Protein AF-F8MTP9-F1 (afdb_monomer)

pLDDT: mean 77.37, std 21.74, range [26.88, 98.69]

Nearest PDB structures (foldseek):
  3rxz-assembly1_B  TM=8.525E-01  e=1.583E-02  Mycolicibacterium smegmatis MC2 155
  3qbu-assembly1_B  TM=8.462E-01  e=1.272E-02  Helicobacter pylori G27
  3cl6-assembly1_A  TM=8.888E-01  e=5.161E-02  Pseudomonas fluorescens

Mean predicted aligned error: 17.4 Å

Secondary structure (DSSP, 8-state):
-HHHHHHHHIIIIIHHHHHHHHHHTT---EEEE-HHHHHH-HHHHHHHHHTT-EEEE--SS---TTS--HHHHHHHHHHHHHHHHHHT-BHHHHHHHHSTTGGG-HHHHHHHHHH-THHHHTTSS-S-------PPPPPPPPPPPP------S--HHHHHHHHHHHHHHHHHHHHHHHHHHHHGGG-GGGHHHHHHHHHHHHHHHHHHHHHHHHHHHHHHHH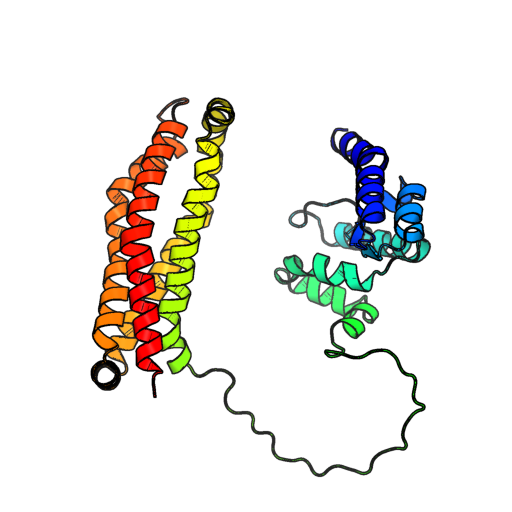HHHHHHHH-HHHHHHTT-HHHHHHHHHHHHHGGGGHHHHHHHHHHHHTTTTSS-HHHHHHHHHHHHHHHIIIIIHHHHHHHHHHHHHHH--

InterPro domains:
  IPR002509 NodB homology domain [PF01522] (12-82)
  IPR011330 Glycoside hydrolase/deacetylase, beta/alpha-barrel [SSF88713] (11-105)

Organism: Neurospora tetrasperma (strain FGSC 2508 / ATCC MYA-4615 / P0657) (NCBI:txid510951)

Radius of gyration: 27.26 Å; Cα contacts (8 Å, |Δi|>4): 298; chains: 1; bounding box: 77×43×71 Å

Foldseek 3Di:
DVVVVVVCCCLPPVLVVVLVVCVVVVHAEEAADALCCCVVPVPSVVVNVVSPHAYEYAWHRPDPPPDDDPVVRVVRVVSSVVSCVVSVHDHLVNCVVVCPVVVVPVVSVVVCCPVPVVNVVVVPDDDDDDDDDDDDDDDDDDDDDDDDPPDDPDDVVLCLLCQLLVLLVVLLVVLVCCLVVLVVCLPPVNLQVSLVCQQVVLVVCCVVCVVSNVVSLCRNLVSLVVNCVPCVPLLVVLVLNVLSVQLNVLSVVLCVCCVQQVVLSCCSNVVVVVSCNSVSSVSNSVSSVVSSVGSSVRSNVSSVVSSCSSPPD

Solvent-accessible surface area (backbone atoms only — not comparable to full-atom values): 17329 Å² total; per-residue (Å²): 125,71,69,63,54,58,53,46,49,39,57,71,56,48,47,55,53,50,52,50,56,31,53,77,70,73,54,73,53,75,44,70,42,35,31,51,49,50,78,78,42,48,68,54,57,51,48,46,48,74,73,63,30,48,51,27,39,50,55,32,74,80,65,72,88,88,76,63,56,70,65,65,50,49,53,42,50,53,54,22,49,57,49,31,58,77,70,70,47,47,58,74,68,13,47,66,68,62,47,66,75,45,76,81,40,68,70,59,50,50,51,50,57,70,76,43,61,79,69,53,62,72,77,71,63,72,84,86,80,82,94,73,93,74,82,87,79,80,91,79,80,91,77,83,81,75,85,79,86,86,78,83,93,74,59,70,64,60,48,43,56,45,40,21,30,55,25,23,45,53,45,33,49,52,41,50,51,50,47,61,61,55,49,56,44,60,36,80,95,37,36,72,63,28,26,74,47,42,24,66,50,48,46,55,49,50,70,64,44,51,62,55,52,54,48,26,39,49,48,17,30,50,33,24,50,47,49,57,68,74,46,45,66,58,29,51,75,43,68,13,41,68,27,27,51,49,16,23,52,24,39,56,49,50,61,72,46,44,83,74,41,51,63,39,50,47,40,26,46,72,45,72,55,74,71,41,37,42,61,40,46,55,54,40,46,52,52,44,50,54,45,32,69,48,23,34,42,46,14,23,54,24,19,45,52,16,39,54,32,63,69,56,128

Structure (mmCIF, N/CA/C/O backbone):
data_AF-F8MTP9-F1
#
_entry.id   AF-F8MTP9-F1
#
loop_
_atom_site.group_PDB
_atom_site.id
_atom_site.type_symbol
_atom_site.label_atom_id
_atom_site.label_alt_id
_atom_site.label_comp_id
_atom_site.label_asym_id
_atom_site.label_entity_id
_atom_site.label_seq_id
_atom_site.pdbx_PDB_ins_code
_atom_site.Cartn_x
_atom_site.Cartn_y
_atom_site.Cartn_z
_atom_site.occupancy
_atom_site.B_iso_or_equiv
_atom_site.auth_seq_id
_atom_site.auth_comp_id
_atom_site.auth_asym_id
_atom_site.auth_atom_id
_atom_site.pdbx_PDB_model_num
ATOM 1 N N . MET A 1 1 ? 10.306 13.650 -32.766 1.00 37.06 1 MET A N 1
ATOM 2 C CA . MET A 1 1 ? 10.222 12.647 -33.856 1.00 37.06 1 MET A CA 1
ATOM 3 C C . MET A 1 1 ? 9.834 11.226 -33.415 1.00 37.06 1 MET A C 1
ATOM 5 O O . MET A 1 1 ? 9.341 10.501 -34.260 1.00 37.06 1 MET A O 1
ATOM 9 N N . ARG A 1 2 ? 9.994 10.786 -32.147 1.00 38.78 2 ARG A N 1
ATOM 10 C CA . ARG A 1 2 ? 9.573 9.418 -31.735 1.00 38.78 2 ARG A CA 1
ATOM 11 C C . ARG A 1 2 ? 8.069 9.240 -31.465 1.00 38.78 2 ARG A C 1
ATOM 13 O O . ARG A 1 2 ? 7.553 8.166 -31.741 1.00 38.78 2 ARG A O 1
ATOM 20 N N . GLN A 1 3 ? 7.362 10.258 -30.961 1.00 48.28 3 GLN A N 1
ATOM 21 C CA . GLN A 1 3 ? 5.917 10.154 -30.673 1.00 48.28 3 GLN A CA 1
ATOM 22 C C . GLN A 1 3 ? 5.059 9.968 -31.935 1.00 48.28 3 GLN A C 1
ATOM 24 O O . GLN A 1 3 ? 4.074 9.239 -31.907 1.00 48.28 3 GLN A O 1
ATOM 29 N N . THR A 1 4 ? 5.460 10.566 -33.057 1.00 53.66 4 THR A N 1
ATOM 30 C CA . THR A 1 4 ? 4.698 10.524 -34.312 1.00 53.66 4 THR A CA 1
ATOM 31 C C . THR A 1 4 ? 4.670 9.137 -34.948 1.00 53.66 4 THR A C 1
ATOM 33 O O . THR A 1 4 ? 3.665 8.786 -35.545 1.00 53.66 4 THR A O 1
ATOM 36 N N . HIS A 1 5 ? 5.725 8.326 -34.799 1.00 55.53 5 HIS A N 1
ATOM 37 C CA . HIS A 1 5 ? 5.762 6.986 -35.393 1.00 55.53 5 HIS A CA 1
ATOM 38 C C . HIS A 1 5 ? 4.840 5.999 -34.662 1.00 55.53 5 HIS A C 1
ATOM 40 O O . HIS A 1 5 ? 4.034 5.335 -35.301 1.00 55.53 5 HIS A O 1
ATOM 46 N N . TRP A 1 6 ? 4.889 5.959 -33.325 1.00 56.78 6 TRP A N 1
ATOM 47 C CA . TRP A 1 6 ? 4.021 5.086 -32.522 1.00 56.78 6 TRP A CA 1
ATOM 48 C C . TRP A 1 6 ? 2.540 5.427 -32.669 1.00 56.78 6 TRP A C 1
ATOM 50 O O . TRP A 1 6 ? 1.709 4.530 -32.805 1.00 56.78 6 TRP A O 1
ATOM 60 N N . HIS A 1 7 ? 2.221 6.722 -32.676 1.00 64.94 7 HIS A N 1
ATOM 61 C CA . HIS A 1 7 ? 0.859 7.197 -32.872 1.00 64.94 7 HIS A CA 1
ATOM 62 C C . HIS A 1 7 ? 0.317 6.808 -34.254 1.00 64.94 7 HIS A C 1
ATOM 64 O O . HIS A 1 7 ? -0.819 6.351 -34.362 1.00 64.94 7 HIS A O 1
ATOM 70 N N . LEU A 1 8 ? 1.142 6.936 -35.299 1.00 65.69 8 LEU A N 1
ATOM 71 C CA . LEU A 1 8 ? 0.783 6.541 -36.659 1.00 65.69 8 LEU A CA 1
ATOM 72 C C . LEU A 1 8 ? 0.458 5.042 -36.722 1.00 65.69 8 LEU A C 1
ATOM 74 O O . LEU A 1 8 ? -0.660 4.685 -37.075 1.00 65.69 8 LEU A O 1
ATOM 78 N N . THR A 1 9 ? 1.389 4.184 -36.288 1.00 73.19 9 THR A N 1
ATOM 79 C CA . THR A 1 9 ? 1.239 2.720 -36.330 1.00 73.19 9 THR A CA 1
ATOM 80 C C . THR A 1 9 ? 0.032 2.241 -35.522 1.00 73.19 9 THR A C 1
ATOM 82 O O . THR A 1 9 ? -0.694 1.339 -35.941 1.00 73.19 9 THR A O 1
ATOM 85 N N . PHE A 1 10 ? -0.232 2.843 -34.357 1.00 78.31 10 PHE A N 1
ATOM 86 C CA . PHE A 1 10 ? -1.413 2.487 -33.576 1.00 78.31 10 PHE A CA 1
ATOM 87 C C . PHE A 1 10 ? -2.708 2.854 -34.311 1.00 78.31 10 PHE A C 1
ATOM 89 O O . PHE A 1 10 ? -3.587 2.004 -34.458 1.00 78.31 10 PHE A O 1
ATOM 96 N N . MET A 1 11 ? -2.813 4.092 -34.801 1.00 78.38 11 MET A N 1
ATOM 97 C CA . MET A 1 11 ? -4.028 4.599 -35.440 1.00 78.38 11 MET A CA 1
ATOM 98 C C . MET A 1 11 ? -4.324 3.923 -36.781 1.00 78.38 11 MET A C 1
ATOM 100 O O . MET A 1 11 ? -5.493 3.694 -37.090 1.00 78.38 11 MET A O 1
ATOM 104 N N . THR A 1 12 ? -3.302 3.597 -37.575 1.00 79.31 12 THR A N 1
ATOM 105 C CA . THR A 1 12 ? -3.499 3.018 -38.912 1.00 79.31 12 THR A CA 1
ATOM 106 C C . THR A 1 12 ? -3.540 1.498 -38.917 1.00 79.31 12 THR A C 1
ATOM 108 O O . THR A 1 12 ? -4.263 0.935 -39.735 1.00 79.31 12 THR A O 1
ATOM 111 N N . ASP A 1 13 ? -2.830 0.828 -38.002 1.00 81.88 13 ASP A N 1
ATOM 112 C CA . ASP A 1 13 ? -2.641 -0.625 -38.095 1.00 81.88 13 ASP A CA 1
ATOM 113 C C . ASP A 1 13 ? -3.296 -1.378 -36.935 1.00 81.88 13 ASP A C 1
ATOM 115 O O . ASP A 1 13 ? -3.982 -2.379 -37.151 1.00 81.88 13 ASP A O 1
ATOM 119 N N . GLN A 1 14 ? -3.095 -0.918 -35.696 1.00 86.38 14 GLN A N 1
ATOM 120 C CA . GLN A 1 14 ? -3.538 -1.650 -34.501 1.00 86.38 14 GLN A CA 1
ATOM 121 C C . GLN A 1 14 ? -5.011 -1.404 -34.182 1.00 86.38 14 GLN A C 1
ATOM 123 O O . GLN A 1 14 ? -5.761 -2.346 -33.920 1.00 86.38 14 GLN A O 1
ATOM 128 N N . LEU A 1 15 ? -5.443 -0.145 -34.238 1.00 87.00 15 LEU A N 1
ATOM 129 C CA . LEU A 1 15 ? -6.810 0.248 -33.934 1.00 87.00 15 LEU A CA 1
ATOM 130 C C . LEU A 1 15 ? -7.821 -0.432 -34.878 1.00 87.00 15 LEU A C 1
ATOM 132 O O . LEU A 1 15 ? -8.756 -1.042 -34.358 1.00 87.00 15 LEU A O 1
ATOM 136 N N . PRO A 1 16 ? -7.639 -0.472 -36.215 1.00 88.06 16 PRO A N 1
ATOM 137 C CA . PRO A 1 16 ? -8.543 -1.223 -37.089 1.00 88.06 16 PRO A CA 1
ATOM 138 C C . PRO A 1 16 ? -8.624 -2.716 -36.749 1.00 88.06 16 PRO A C 1
ATOM 140 O O . PRO A 1 16 ? -9.725 -3.258 -36.674 1.00 88.06 16 PRO A O 1
ATOM 143 N N . ARG A 1 17 ? -7.489 -3.367 -36.447 1.00 89.50 17 ARG A N 1
ATOM 144 C CA . ARG A 1 17 ? -7.461 -4.785 -36.039 1.00 89.50 17 ARG A CA 1
ATOM 145 C C . ARG A 1 17 ? -8.221 -5.019 -34.738 1.00 89.50 17 ARG A C 1
ATOM 147 O O . ARG A 1 17 ? -8.965 -5.992 -34.629 1.00 89.50 17 ARG A O 1
ATOM 154 N N . MET A 1 18 ? -8.067 -4.126 -33.761 1.00 91.44 18 MET A N 1
ATOM 155 C CA . MET A 1 18 ? -8.834 -4.177 -32.517 1.00 91.44 18 MET A CA 1
ATOM 156 C C . MET A 1 18 ? -10.334 -4.037 -32.800 1.00 91.44 18 MET A C 1
ATOM 158 O O . MET A 1 18 ? -11.123 -4.843 -32.311 1.00 91.44 18 MET A O 1
ATOM 162 N N . LEU A 1 19 ? -10.733 -3.067 -33.628 1.00 90.88 19 LEU A N 1
ATOM 163 C CA . LEU A 1 19 ? -12.134 -2.867 -34.006 1.00 90.88 19 LEU A CA 1
ATOM 164 C C . LEU A 1 19 ? -12.701 -4.068 -34.780 1.00 90.88 19 LEU A C 1
ATOM 166 O O . LEU A 1 19 ? -13.878 -4.381 -34.622 1.00 90.88 19 LEU A O 1
ATOM 170 N N . ASP A 1 20 ? -11.900 -4.758 -35.598 1.00 92.56 20 ASP A N 1
ATOM 171 C CA . ASP A 1 20 ? -12.319 -5.986 -36.290 1.00 92.56 20 ASP A CA 1
ATOM 172 C C . ASP A 1 20 ? -12.589 -7.121 -35.296 1.00 92.56 20 ASP A C 1
ATOM 174 O O . ASP A 1 20 ? -13.595 -7.822 -35.409 1.00 92.56 20 ASP A O 1
ATOM 178 N N . ILE A 1 21 ? -11.721 -7.293 -34.294 1.00 94.12 21 ILE A N 1
ATOM 179 C CA . ILE A 1 21 ? -11.913 -8.288 -33.230 1.00 94.12 21 ILE A CA 1
ATOM 180 C C . ILE A 1 21 ? -13.178 -7.969 -32.431 1.00 94.12 21 ILE A C 1
ATOM 182 O O . ILE A 1 21 ? -14.009 -8.851 -32.236 1.00 94.12 21 ILE A O 1
ATOM 186 N N . LEU A 1 22 ? -13.363 -6.714 -32.016 1.00 93.81 22 LEU A N 1
ATOM 187 C CA . LEU A 1 22 ? -14.566 -6.282 -31.297 1.00 93.81 22 LEU A CA 1
ATOM 188 C C . LEU A 1 22 ? -15.833 -6.508 -32.133 1.00 93.81 22 LEU A C 1
ATOM 190 O O . LEU A 1 22 ? -16.839 -6.987 -31.610 1.00 93.81 22 LEU A O 1
ATOM 194 N N . GLY A 1 23 ? -15.760 -6.244 -33.442 1.00 93.81 23 GLY A N 1
ATOM 195 C CA . GLY A 1 23 ? -16.832 -6.513 -34.395 1.00 93.81 23 GLY A CA 1
ATOM 196 C C . GLY A 1 23 ? -17.224 -7.991 -34.460 1.00 93.81 23 GLY A C 1
ATOM 197 O O . GLY A 1 23 ? -18.415 -8.293 -34.431 1.00 93.81 23 GLY A O 1
ATOM 198 N N . LYS A 1 24 ? -16.251 -8.917 -34.458 1.00 95.12 24 LYS A N 1
ATOM 199 C CA . LYS A 1 24 ? -16.514 -10.373 -34.448 1.00 95.12 24 LYS A CA 1
ATOM 200 C C . LYS A 1 24 ? -17.349 -10.825 -33.250 1.00 95.12 24 LYS A C 1
ATOM 202 O O . LYS A 1 24 ? -18.131 -11.758 -33.381 1.00 95.12 24 LYS A O 1
ATOM 207 N N . TYR A 1 25 ? -17.188 -10.165 -32.106 1.00 95.19 25 TYR A N 1
ATOM 208 C CA . TYR A 1 25 ? -17.916 -10.479 -30.874 1.00 95.19 25 TYR A CA 1
ATOM 209 C C . TYR A 1 25 ? -19.098 -9.534 -30.608 1.00 95.19 25 TYR A C 1
ATOM 211 O O . TYR A 1 25 ? -19.701 -9.602 -29.541 1.00 95.19 25 TYR A O 1
ATOM 219 N N . ASN A 1 26 ? -19.440 -8.656 -31.560 1.00 91.94 26 ASN A N 1
ATOM 220 C CA . ASN A 1 26 ? -20.489 -7.642 -31.427 1.00 91.94 26 ASN A CA 1
ATOM 221 C C . ASN A 1 26 ? -20.332 -6.738 -30.181 1.00 91.94 26 ASN A C 1
ATOM 223 O O . ASN A 1 26 ? -21.311 -6.335 -29.553 1.00 91.94 26 ASN A O 1
ATOM 227 N N . ILE A 1 27 ? -19.089 -6.413 -29.815 1.00 92.00 27 ILE A N 1
ATOM 228 C CA . ILE A 1 27 ? -18.764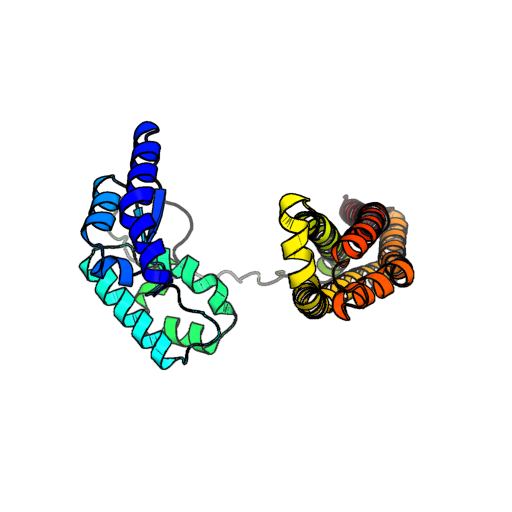 -5.582 -28.649 1.00 92.00 27 ILE A CA 1
ATOM 229 C C . ILE A 1 27 ? -18.627 -4.121 -29.084 1.00 92.00 27 ILE A C 1
ATOM 231 O O . ILE A 1 27 ? -17.894 -3.803 -30.023 1.00 92.00 27 ILE A O 1
ATOM 235 N N . LYS A 1 28 ? -19.301 -3.212 -28.370 1.00 89.81 28 LYS A N 1
ATOM 236 C CA . LYS A 1 28 ? -19.135 -1.758 -28.515 1.00 89.81 28 LYS A CA 1
ATOM 237 C C . LYS A 1 28 ? -18.275 -1.212 -27.380 1.00 89.81 28 LYS A C 1
ATOM 239 O O . LYS A 1 28 ? -18.284 -1.742 -26.275 1.00 89.81 28 LYS A O 1
ATOM 244 N N . ILE A 1 29 ? -17.511 -0.167 -27.681 1.00 86.62 29 ILE A N 1
ATOM 245 C CA . ILE A 1 29 ? -16.575 0.467 -26.747 1.00 86.62 29 ILE A CA 1
ATOM 246 C C . ILE A 1 29 ? -16.692 1.981 -26.872 1.00 86.62 29 ILE A C 1
ATOM 248 O O . ILE A 1 29 ? -17.175 2.476 -27.892 1.00 86.62 29 ILE A O 1
ATOM 252 N N . THR A 1 30 ? -16.174 2.682 -25.870 1.00 82.69 30 THR A N 1
ATOM 253 C CA . THR A 1 30 ? -15.925 4.121 -25.918 1.00 82.69 30 THR A CA 1
ATOM 254 C C . THR A 1 30 ? -14.439 4.353 -26.177 1.00 82.69 30 THR A C 1
ATOM 256 O O . THR A 1 30 ? -13.593 3.943 -25.380 1.00 82.69 30 THR A O 1
ATOM 259 N N . TYR A 1 31 ? -14.105 4.990 -27.296 1.00 82.19 31 TYR A N 1
ATOM 260 C CA . TYR A 1 31 ? -12.739 5.355 -27.651 1.00 82.19 31 TYR A CA 1
ATOM 261 C C . TYR A 1 31 ? -12.451 6.801 -27.245 1.00 82.19 31 TYR A C 1
ATOM 263 O O . TYR A 1 31 ? -13.120 7.728 -27.695 1.00 82.19 31 TYR A O 1
ATOM 271 N N . PHE A 1 32 ? -11.442 6.994 -26.402 1.00 81.19 32 PHE A N 1
ATOM 272 C CA . PHE A 1 32 ? -11.016 8.307 -25.925 1.00 81.19 32 PHE A CA 1
ATOM 273 C C . PHE A 1 32 ? -9.973 8.890 -26.884 1.00 81.19 32 PHE A C 1
ATOM 275 O O . PHE A 1 32 ? -8.825 8.455 -26.877 1.00 81.19 32 PHE A O 1
ATOM 282 N N . VAL A 1 33 ? -10.375 9.850 -27.719 1.00 77.44 33 VAL A N 1
ATOM 283 C CA . VAL A 1 33 ? -9.535 10.421 -28.778 1.00 77.44 33 VAL A CA 1
ATOM 284 C C . VAL A 1 33 ? -8.943 11.773 -28.395 1.00 77.44 33 VAL A C 1
ATOM 286 O O . VAL A 1 33 ? -9.614 12.647 -27.842 1.00 77.44 33 VAL A O 1
ATOM 289 N N . GLU A 1 34 ? -7.673 11.953 -28.733 1.00 79.50 34 GLU A N 1
ATOM 290 C CA . GLU A 1 34 ? -7.010 13.251 -28.735 1.00 79.50 34 GLU A CA 1
ATOM 291 C C . GLU A 1 34 ? -7.509 14.118 -29.889 1.00 79.50 34 GLU A C 1
ATOM 293 O O . GLU A 1 34 ? -7.645 13.666 -31.026 1.00 79.50 34 GLU A O 1
ATOM 298 N N . SER A 1 35 ? -7.716 15.401 -29.628 1.00 77.06 35 SER A N 1
ATOM 299 C CA . SER A 1 35 ? -8.262 16.319 -30.631 1.00 77.06 35 SER A CA 1
ATOM 300 C C . SER A 1 35 ? -7.281 16.555 -31.777 1.00 77.06 35 SER A C 1
ATOM 302 O O . SER A 1 35 ? -7.693 16.717 -32.921 1.00 77.06 35 SER A O 1
ATOM 304 N N . TRP A 1 36 ? -5.973 16.482 -31.515 1.00 79.25 36 TRP A N 1
ATOM 305 C CA . TRP A 1 36 ? -4.962 16.517 -32.568 1.00 79.25 36 TRP A CA 1
ATOM 306 C C . TRP A 1 36 ? -5.086 15.331 -33.539 1.00 79.25 36 TRP A C 1
ATOM 308 O O . TRP A 1 36 ? -4.954 15.509 -34.751 1.00 79.25 36 TRP A O 1
ATOM 318 N N . SER A 1 37 ? -5.442 14.139 -33.042 1.00 73.62 37 SER A N 1
ATOM 319 C CA . SER A 1 37 ? -5.650 12.949 -33.884 1.00 73.62 37 SER A CA 1
ATOM 320 C C . SER A 1 37 ? -6.748 13.143 -34.923 1.00 73.62 37 SER A C 1
ATOM 322 O O . SER A 1 37 ? -6.692 12.542 -35.993 1.00 73.62 37 SER A O 1
ATOM 324 N N . LEU A 1 38 ? -7.739 13.983 -34.623 1.00 72.06 38 LEU A N 1
ATOM 325 C CA . LEU A 1 38 ? -8.854 14.269 -35.523 1.00 72.06 38 LEU A CA 1
ATOM 326 C C . LEU A 1 38 ? -8.409 15.044 -36.762 1.00 72.06 38 LEU A C 1
ATOM 328 O O . LEU A 1 38 ? -8.932 14.805 -37.847 1.00 72.06 38 LEU A O 1
ATOM 332 N N . ALA A 1 39 ? -7.420 15.927 -36.613 1.00 71.88 39 ALA A N 1
ATOM 333 C CA . ALA A 1 39 ? -6.845 16.664 -37.731 1.00 71.88 39 ALA A CA 1
ATOM 334 C C . ALA A 1 39 ? -5.931 15.778 -38.592 1.00 71.88 39 ALA A C 1
ATOM 336 O O . ALA A 1 39 ? -5.901 15.918 -39.812 1.00 71.88 39 ALA A O 1
ATOM 337 N N . VAL A 1 40 ? -5.195 14.855 -37.967 1.00 76.12 40 VAL A N 1
ATOM 338 C CA . VAL A 1 40 ? -4.172 14.045 -38.651 1.00 76.12 40 VAL A CA 1
ATOM 339 C C . VAL A 1 40 ? -4.745 12.763 -39.263 1.00 76.12 40 VAL A C 1
ATOM 341 O O . VAL A 1 40 ? -4.318 12.343 -40.337 1.00 76.12 40 VAL A O 1
ATOM 344 N N . HIS A 1 41 ? -5.738 12.147 -38.617 1.00 79.12 41 HIS A N 1
ATOM 345 C CA . HIS A 1 41 ? -6.338 10.871 -39.025 1.00 79.12 41 HIS A CA 1
ATOM 346 C C . HIS A 1 41 ? -7.879 10.910 -39.021 1.00 79.12 41 HIS A C 1
ATOM 348 O O . HIS A 1 41 ? -8.522 10.059 -38.393 1.00 79.12 41 HIS A O 1
ATOM 354 N N . PRO A 1 42 ? -8.516 11.850 -39.748 1.00 74.94 42 PRO A N 1
ATOM 355 C CA . PRO A 1 42 ? -9.971 12.025 -39.716 1.00 74.94 42 PRO A CA 1
ATOM 356 C C . PRO A 1 42 ? -10.737 10.776 -40.179 1.00 74.94 42 PRO A C 1
ATOM 358 O O . PRO A 1 42 ? -11.843 10.502 -39.715 1.00 74.94 42 PRO A O 1
ATOM 361 N N . THR A 1 43 ? -10.153 9.990 -41.085 1.00 78.75 43 THR A N 1
ATOM 362 C CA . THR A 1 43 ? -10.746 8.753 -41.613 1.00 78.75 43 THR A CA 1
ATOM 363 C C . THR A 1 43 ? -10.840 7.649 -40.564 1.00 78.75 43 THR A C 1
ATOM 365 O O . THR A 1 43 ? -11.830 6.919 -40.542 1.00 78.75 43 THR A O 1
ATOM 368 N N . VAL A 1 44 ? -9.859 7.545 -39.665 1.00 77.50 44 VAL A N 1
ATOM 369 C CA . VAL A 1 44 ? -9.826 6.516 -38.616 1.00 77.50 44 VAL A CA 1
ATOM 370 C C . VAL A 1 44 ? -10.936 6.759 -37.597 1.00 77.50 44 VAL A C 1
ATOM 372 O O . VAL A 1 44 ? -11.673 5.839 -37.258 1.00 77.50 44 VAL A O 1
ATOM 375 N N . VAL A 1 45 ? -11.133 8.007 -37.168 1.00 76.62 45 VAL A N 1
ATOM 376 C CA . VAL A 1 45 ? -12.192 8.334 -36.200 1.00 76.62 45 VAL A CA 1
ATOM 377 C C . VAL A 1 45 ? -13.583 8.186 -36.808 1.00 76.62 45 VAL A C 1
ATOM 379 O O . VAL A 1 45 ? -14.472 7.619 -36.176 1.00 76.62 45 VAL A O 1
ATOM 382 N N . LYS A 1 46 ? -13.763 8.584 -38.073 1.00 80.69 46 LYS A N 1
ATOM 383 C CA . LYS A 1 46 ? -15.007 8.301 -38.803 1.00 80.69 46 LYS A CA 1
ATOM 384 C C . LYS A 1 46 ? -15.298 6.801 -38.884 1.00 80.69 46 LYS A C 1
ATOM 386 O O . LYS A 1 46 ? -16.454 6.412 -38.781 1.00 80.69 46 LYS A O 1
ATOM 391 N N . ASN A 1 47 ? -14.271 5.961 -39.020 1.00 83.88 47 ASN A N 1
ATOM 392 C CA . ASN A 1 47 ? -14.422 4.504 -39.034 1.00 83.88 47 ASN A CA 1
ATOM 393 C C . ASN A 1 47 ? -14.899 3.961 -37.672 1.00 83.88 47 ASN A C 1
ATOM 395 O O . ASN A 1 47 ? -15.806 3.134 -37.627 1.00 83.88 47 ASN A O 1
ATOM 399 N N . ILE A 1 48 ? -14.364 4.483 -36.562 1.00 85.62 48 ILE A N 1
ATOM 400 C CA . ILE A 1 48 ? -14.818 4.141 -35.201 1.00 85.62 48 ILE A CA 1
ATOM 401 C C . ILE A 1 48 ? -16.317 4.443 -35.041 1.00 85.62 48 ILE A C 1
ATOM 403 O O . ILE A 1 48 ? -17.082 3.568 -34.627 1.00 85.62 48 ILE A O 1
ATOM 407 N N . ILE A 1 49 ? -16.742 5.647 -35.442 1.00 83.25 49 ILE A N 1
ATOM 408 C CA . ILE A 1 49 ? -18.147 6.083 -35.379 1.00 83.25 49 ILE A CA 1
ATOM 409 C C . ILE A 1 49 ? -19.025 5.230 -36.305 1.00 83.25 49 ILE A C 1
ATOM 411 O O . ILE A 1 49 ? -20.067 4.737 -35.883 1.00 83.25 49 ILE A O 1
ATOM 415 N N . ALA A 1 50 ? -18.595 4.993 -37.549 1.00 85.25 50 ALA A N 1
ATOM 416 C CA . ALA A 1 50 ? -19.340 4.194 -38.526 1.00 85.25 50 ALA A CA 1
ATOM 417 C C . ALA A 1 50 ? -19.555 2.742 -38.068 1.00 85.25 50 ALA A C 1
ATOM 419 O O . ALA A 1 50 ? -20.568 2.127 -38.390 1.00 85.25 50 ALA A O 1
ATOM 420 N N . ARG A 1 51 ? -18.627 2.198 -37.274 1.00 87.44 51 ARG A N 1
ATOM 421 C CA . ARG A 1 51 ? -18.751 0.877 -36.642 1.00 87.44 51 ARG A CA 1
ATOM 422 C C . ARG A 1 51 ? -19.629 0.885 -35.382 1.00 87.44 51 ARG A C 1
ATOM 424 O O . ARG A 1 51 ? -19.806 -0.164 -34.761 1.00 87.44 51 ARG A O 1
ATOM 431 N N . GLY A 1 52 ? -20.211 2.025 -35.010 1.00 86.62 52 GLY A N 1
ATOM 432 C CA . GLY A 1 52 ? -21.141 2.172 -33.889 1.00 86.62 52 GLY A CA 1
ATOM 433 C C . GLY A 1 52 ? -20.469 2.201 -32.517 1.00 86.62 52 GLY A C 1
ATOM 434 O O . GLY A 1 52 ? -21.109 1.853 -31.527 1.00 86.62 52 GLY A O 1
ATOM 435 N N . HIS A 1 53 ? -19.181 2.543 -32.452 1.00 85.88 53 HIS A N 1
ATOM 436 C CA . HIS A 1 53 ? -18.495 2.800 -31.187 1.00 85.88 53 HIS A CA 1
ATOM 437 C C . HIS A 1 53 ? -18.713 4.252 -30.757 1.00 85.88 53 HIS A C 1
ATOM 439 O O . HIS A 1 53 ? -18.867 5.147 -31.590 1.00 85.88 53 HIS A O 1
ATOM 445 N N . GLU A 1 54 ? -18.696 4.490 -29.450 1.00 80.94 54 GLU A N 1
ATOM 446 C CA . GLU A 1 54 ? -18.732 5.843 -28.911 1.00 80.94 54 GLU A CA 1
ATOM 447 C C . GLU A 1 54 ? -17.335 6.464 -29.007 1.00 80.94 54 GLU A C 1
ATOM 449 O O . GLU A 1 54 ? -16.328 5.798 -28.764 1.00 80.94 54 GLU A O 1
ATOM 454 N N . VAL A 1 55 ? -17.262 7.748 -29.346 1.00 77.94 55 VAL A N 1
ATOM 455 C CA . VAL A 1 55 ? -16.018 8.517 -29.298 1.00 77.94 55 VAL A CA 1
ATOM 456 C C . VAL A 1 55 ? -16.166 9.578 -28.218 1.00 77.94 55 VAL A C 1
ATOM 458 O O . VAL A 1 55 ? -17.116 10.360 -28.236 1.00 77.94 55 VAL A O 1
ATOM 461 N N . ALA A 1 56 ? -15.225 9.587 -27.280 1.00 74.25 56 ALA A N 1
ATOM 462 C CA . ALA A 1 56 ? -15.133 10.542 -26.187 1.00 74.25 56 ALA A CA 1
ATOM 463 C C . ALA A 1 56 ? -13.828 11.337 -26.289 1.00 74.25 56 ALA A C 1
ATOM 465 O O . ALA A 1 56 ? -12.850 10.897 -26.890 1.00 74.25 56 ALA A O 1
ATOM 466 N N . TRP A 1 57 ? -13.802 12.519 -25.687 1.00 72.94 57 TRP A N 1
ATOM 467 C CA . TRP A 1 57 ? -12.668 13.436 -25.777 1.00 72.94 57 TRP A CA 1
ATOM 468 C C . TRP A 1 57 ? -11.555 13.146 -24.743 1.00 72.94 57 TRP A C 1
ATOM 470 O O . TRP A 1 57 ? -11.843 12.835 -23.585 1.00 72.94 57 TRP A O 1
ATOM 480 N N . HIS A 1 58 ? -10.279 13.264 -25.140 1.00 75.06 58 HIS A N 1
ATOM 481 C CA . HIS A 1 58 ? -9.104 13.009 -24.285 1.00 75.06 58 HIS A CA 1
ATOM 482 C C . HIS A 1 58 ? -7.999 14.080 -24.353 1.00 75.06 58 HIS A C 1
ATOM 484 O O . HIS A 1 58 ? -6.811 13.771 -24.273 1.00 75.06 58 HIS A O 1
ATOM 490 N N . GLY A 1 59 ? -8.366 15.356 -24.460 1.00 69.56 59 GLY A N 1
ATOM 491 C CA . GLY A 1 59 ? -7.389 16.450 -24.552 1.00 69.56 59 GLY A CA 1
ATOM 492 C C . GLY A 1 59 ? -6.918 16.716 -25.983 1.00 69.56 59 GLY A C 1
ATOM 493 O O . GLY A 1 59 ? -7.529 16.231 -26.941 1.00 69.56 59 GLY A O 1
ATOM 494 N N . TYR A 1 60 ? -5.863 17.523 -26.136 1.00 71.25 60 TYR A N 1
ATOM 495 C CA . TYR A 1 60 ? -5.345 17.911 -27.451 1.00 71.25 60 TYR A CA 1
ATOM 496 C C . TYR A 1 60 ? -4.229 16.975 -27.921 1.00 71.25 60 TYR A C 1
ATOM 498 O O . TYR A 1 60 ? -4.412 16.343 -28.957 1.00 71.25 60 TYR A O 1
ATOM 506 N N . GLN A 1 61 ? -3.122 16.868 -27.175 1.00 70.50 61 GLN A N 1
ATOM 507 C CA . GLN A 1 61 ? -1.938 16.090 -27.562 1.00 70.50 61 GLN A CA 1
ATOM 508 C C . GLN A 1 61 ? -1.204 15.494 -26.340 1.00 70.50 61 GLN A C 1
ATOM 510 O O . GLN A 1 61 ? -0.030 15.786 -26.099 1.00 70.50 61 GLN A O 1
ATOM 515 N N . HIS A 1 62 ? -1.917 14.705 -25.526 1.00 64.75 62 HIS A N 1
ATOM 516 C CA . HIS A 1 62 ? -1.389 13.971 -24.361 1.00 64.75 62 HIS A CA 1
ATOM 517 C C . HIS A 1 62 ? -0.384 14.766 -23.491 1.00 64.75 62 HIS A C 1
ATOM 519 O O . HIS A 1 62 ? 0.672 14.265 -23.096 1.00 64.75 62 HIS A O 1
ATOM 525 N N . GLU A 1 63 ? -0.687 16.030 -23.188 1.00 62.31 63 GLU A N 1
ATOM 526 C CA . GLU A 1 63 ? 0.302 16.929 -22.600 1.00 62.31 63 GLU A CA 1
ATOM 527 C C . GLU A 1 63 ? 0.669 16.561 -21.149 1.00 62.31 63 GLU A C 1
ATOM 529 O O . GLU A 1 63 ? -0.197 16.118 -20.382 1.00 62.31 63 GLU A O 1
ATOM 534 N N . PRO A 1 64 ? 1.928 16.796 -20.716 1.00 52.22 64 PRO A N 1
ATOM 535 C CA . PRO A 1 64 ? 2.309 16.687 -19.312 1.00 52.22 64 PRO A CA 1
ATOM 536 C C . PRO A 1 64 ? 1.500 17.687 -18.474 1.00 52.22 64 PRO A C 1
ATOM 538 O O . PRO A 1 64 ? 1.734 18.893 -18.493 1.00 52.22 64 PRO A O 1
ATOM 541 N N . ARG A 1 65 ? 0.519 17.178 -17.725 1.00 48.94 65 ARG A N 1
ATOM 542 C CA . ARG A 1 65 ? -0.539 17.986 -17.085 1.00 48.94 65 ARG A CA 1
ATOM 543 C C . ARG A 1 65 ? -0.062 18.862 -15.916 1.00 48.94 65 ARG A C 1
ATOM 545 O O . ARG A 1 65 ? -0.848 19.638 -15.390 1.00 48.94 65 ARG A O 1
ATOM 552 N N . VAL A 1 66 ? 1.202 18.736 -15.506 1.00 48.12 66 VAL A N 1
ATOM 553 C CA . VAL A 1 66 ? 1.769 19.362 -14.295 1.00 48.12 66 VAL A CA 1
ATOM 554 C C . VAL A 1 66 ? 2.700 20.544 -14.619 1.00 48.12 66 VAL A C 1
ATOM 556 O O . VAL A 1 66 ? 3.064 21.290 -13.719 1.00 48.12 66 VAL A O 1
ATOM 559 N N . SER A 1 67 ? 3.070 20.761 -15.887 1.00 55.62 67 SER A N 1
ATOM 560 C CA . SER A 1 67 ? 4.114 21.735 -16.257 1.00 55.62 67 SER A CA 1
ATOM 561 C C . SER A 1 67 ? 3.709 22.766 -17.315 1.00 55.62 67 SER A C 1
ATOM 563 O O . SER A 1 67 ? 4.577 23.491 -17.793 1.00 55.62 67 SER A O 1
ATOM 565 N N . LEU A 1 68 ? 2.433 22.834 -17.713 1.00 58.62 68 LEU A N 1
ATOM 566 C CA . LEU A 1 68 ? 1.974 23.820 -18.696 1.00 58.62 68 LEU A CA 1
ATOM 567 C C . LEU A 1 68 ? 1.493 25.115 -18.021 1.00 58.62 68 LEU A C 1
ATOM 569 O O . LEU A 1 68 ? 0.679 25.036 -17.095 1.00 58.62 68 LEU A O 1
ATOM 573 N N . PRO A 1 69 ? 1.928 26.298 -18.497 1.00 70.62 69 PRO A N 1
ATOM 574 C CA . PRO A 1 69 ? 1.313 27.571 -18.133 1.00 70.62 69 PRO A CA 1
ATOM 575 C C . PRO A 1 69 ? -0.202 27.560 -18.396 1.00 70.62 69 PRO A C 1
ATOM 577 O O . PRO A 1 69 ? -0.673 26.960 -19.365 1.00 70.62 69 PRO A O 1
ATOM 580 N N . LEU A 1 70 ? -0.972 28.241 -17.541 1.00 61.34 70 LEU A N 1
ATOM 581 C CA . LEU A 1 70 ? -2.443 28.249 -17.594 1.00 61.34 70 LEU A CA 1
ATOM 582 C C . LEU A 1 70 ? -3.003 28.739 -18.939 1.00 61.34 70 LEU A C 1
ATOM 584 O O . LEU A 1 70 ? -4.008 28.206 -19.406 1.00 61.34 70 LEU A O 1
ATOM 588 N N . GLU A 1 71 ? -2.360 29.725 -19.564 1.00 68.25 71 GLU A N 1
ATOM 589 C CA . GLU A 1 71 ? -2.773 30.263 -20.867 1.00 68.25 71 GLU A CA 1
ATOM 590 C C . GLU A 1 71 ? -2.594 29.233 -21.987 1.00 68.25 71 GLU A C 1
ATOM 592 O O . GLU A 1 71 ? -3.535 28.951 -22.723 1.00 68.25 71 GLU A O 1
ATOM 597 N N . GLU A 1 72 ? -1.441 28.562 -22.044 1.00 66.19 72 GLU A N 1
ATOM 598 C CA . GLU A 1 72 ? -1.180 27.518 -23.043 1.00 66.19 72 GLU A CA 1
ATOM 599 C C . GLU A 1 72 ? -2.131 26.321 -22.877 1.00 66.19 72 GLU A C 1
ATOM 601 O O . GLU A 1 72 ? -2.577 25.705 -23.848 1.00 66.19 72 GLU A O 1
ATOM 606 N N . MET A 1 73 ? -2.480 25.995 -21.632 1.00 61.56 73 MET A N 1
ATOM 607 C CA . MET A 1 73 ? -3.480 24.974 -21.336 1.00 61.56 73 MET A CA 1
ATOM 608 C C . MET A 1 73 ? -4.877 25.395 -21.811 1.00 61.56 73 MET A C 1
ATOM 610 O O . MET A 1 73 ? -5.590 24.578 -22.397 1.00 61.56 73 MET A O 1
ATOM 614 N N . ARG A 1 74 ? -5.264 26.657 -21.590 1.00 65.12 74 ARG A N 1
ATOM 615 C CA . ARG A 1 74 ? -6.545 27.211 -22.049 1.00 65.12 74 ARG A CA 1
ATOM 616 C C . ARG A 1 74 ? -6.657 27.147 -23.569 1.00 65.12 74 ARG A C 1
ATOM 618 O O . ARG A 1 74 ? -7.669 26.661 -24.066 1.00 65.12 74 ARG A O 1
ATOM 625 N N . ASP A 1 75 ? -5.624 27.560 -24.290 1.00 73.19 75 ASP A N 1
ATOM 626 C CA . ASP A 1 75 ? -5.628 27.553 -25.755 1.00 73.19 75 ASP A CA 1
ATOM 627 C C . ASP A 1 75 ? -5.771 26.135 -26.317 1.00 73.19 75 ASP A C 1
ATOM 629 O O . ASP A 1 75 ? -6.556 25.891 -27.235 1.00 73.19 75 ASP A O 1
ATOM 633 N N . LYS A 1 76 ? -5.079 25.158 -25.719 1.00 69.62 76 LYS A N 1
ATOM 634 C CA . LYS A 1 76 ? -5.195 23.742 -26.106 1.00 69.62 76 LYS A CA 1
ATOM 635 C C . LYS A 1 76 ? -6.578 23.164 -25.818 1.00 69.62 76 LYS A C 1
ATOM 637 O O . LYS A 1 76 ? -7.072 22.353 -26.604 1.00 69.62 76 LYS A O 1
ATOM 642 N N . LEU A 1 77 ? -7.214 23.575 -24.721 1.00 68.12 77 LEU A N 1
ATOM 643 C CA . LEU A 1 77 ? -8.592 23.195 -24.406 1.00 68.12 77 LEU A CA 1
ATOM 644 C C . LEU A 1 77 ? -9.573 23.784 -25.421 1.00 68.12 77 LEU A C 1
ATOM 646 O O . LEU A 1 77 ? -10.363 23.035 -25.986 1.00 68.12 77 LEU A O 1
ATOM 650 N N . VAL A 1 78 ? -9.492 25.086 -25.706 1.00 71.25 78 VAL A N 1
ATOM 651 C CA . VAL A 1 78 ? -10.357 25.754 -26.696 1.00 71.25 78 VAL A CA 1
ATOM 652 C C . VAL A 1 78 ? -10.218 25.085 -28.061 1.00 71.25 78 VAL A C 1
ATOM 654 O O . VAL A 1 78 ? -11.205 24.608 -28.618 1.00 71.25 78 VAL A O 1
ATOM 657 N N . LYS A 1 79 ? -8.981 24.922 -28.535 1.00 72.44 79 LYS A N 1
ATOM 658 C CA . LYS A 1 79 ? -8.691 24.261 -29.810 1.00 72.44 79 LYS A CA 1
ATOM 659 C C . LYS A 1 79 ? -9.211 22.825 -29.860 1.00 72.44 79 LYS A C 1
ATOM 661 O O . LYS A 1 79 ? -9.648 22.348 -30.902 1.00 72.44 79 LYS A O 1
ATOM 666 N N . SER A 1 80 ? -9.163 22.118 -28.735 1.00 68.81 80 SER A N 1
ATOM 667 C CA . SER A 1 80 ? -9.716 20.770 -28.642 1.00 68.81 80 SER A CA 1
ATOM 668 C C . SER A 1 80 ? -11.227 20.736 -28.833 1.00 68.81 80 SER A C 1
ATOM 670 O O . SER A 1 80 ? -11.731 19.868 -29.543 1.00 68.81 80 SER A O 1
ATOM 672 N N . PHE A 1 81 ? -11.943 21.668 -28.202 1.00 69.12 81 PHE A N 1
ATOM 673 C CA . PHE A 1 81 ? -13.398 21.736 -28.289 1.00 69.12 81 PHE A CA 1
ATOM 674 C C . PHE A 1 81 ? -13.869 22.139 -29.685 1.00 69.12 81 PHE A C 1
ATOM 676 O O . PHE A 1 81 ? -14.775 21.496 -30.203 1.00 69.12 81 PHE A O 1
ATOM 683 N N . GLU A 1 82 ? -13.204 23.104 -30.325 1.00 72.31 82 GLU A N 1
ATOM 684 C CA . GLU A 1 82 ? -13.503 23.497 -31.710 1.00 72.31 82 GLU A CA 1
ATOM 685 C C . GLU A 1 82 ? -13.386 22.306 -32.674 1.00 72.31 82 GLU A C 1
ATOM 687 O O . GLU A 1 82 ? -14.270 22.057 -33.494 1.00 72.31 82 GLU A O 1
ATOM 692 N N . ILE A 1 83 ? -12.320 21.509 -32.549 1.00 70.06 83 ILE A N 1
ATOM 693 C CA . ILE A 1 83 ? -12.121 20.331 -33.403 1.00 70.06 83 ILE A CA 1
ATOM 694 C C . ILE A 1 83 ? -13.142 19.229 -33.068 1.00 70.06 83 ILE A C 1
ATOM 696 O O . ILE A 1 83 ? -13.637 18.551 -33.970 1.00 70.06 83 ILE A O 1
ATOM 700 N N . ALA A 1 84 ? -13.478 19.041 -31.790 1.00 66.69 84 ALA A N 1
ATOM 701 C CA . ALA A 1 84 ? -14.461 18.046 -31.367 1.00 66.69 84 ALA A CA 1
ATOM 702 C C . ALA A 1 84 ? -15.881 18.373 -31.863 1.00 66.69 84 ALA A C 1
ATOM 704 O O . ALA A 1 84 ? -16.601 17.457 -32.268 1.00 66.69 84 ALA A O 1
ATOM 705 N N . GLU A 1 85 ? -16.260 19.655 -31.881 1.00 66.38 85 GLU A N 1
ATOM 706 C CA . GLU A 1 85 ? -17.542 20.136 -32.405 1.00 66.38 85 GLU A CA 1
ATOM 707 C C . GLU A 1 85 ? -17.658 19.884 -33.912 1.00 66.38 85 GLU A C 1
ATOM 709 O O . GLU A 1 85 ? -18.646 19.306 -34.366 1.00 66.38 85 GLU A O 1
ATOM 714 N N . VAL A 1 86 ? -16.607 20.192 -34.681 1.00 65.75 86 VAL A N 1
ATOM 715 C CA . VAL A 1 86 ? -16.559 19.931 -36.133 1.00 65.75 86 VAL A CA 1
ATOM 716 C C . VAL A 1 86 ? -16.738 18.443 -36.466 1.00 65.75 86 VAL A C 1
ATOM 718 O O . VAL A 1 86 ? -17.299 18.102 -37.508 1.00 65.75 86 VAL A O 1
ATOM 721 N N . VAL A 1 87 ? -16.270 17.540 -35.599 1.00 66.12 87 VAL A N 1
ATOM 722 C CA . VAL A 1 87 ? -16.341 16.084 -35.826 1.00 66.12 87 VAL A CA 1
ATOM 723 C C . VAL A 1 87 ? -17.574 15.439 -35.171 1.00 66.12 87 VAL A C 1
ATOM 725 O O . VAL A 1 87 ? -17.850 14.265 -35.418 1.00 66.12 87 VAL A O 1
ATOM 728 N N . GLY A 1 88 ? -18.359 16.190 -34.392 1.00 63.75 88 GLY A N 1
ATOM 729 C CA . GLY A 1 88 ? -19.580 15.693 -33.747 1.00 63.75 88 GLY A CA 1
ATOM 730 C C . GLY A 1 88 ? -19.322 14.693 -32.614 1.00 63.75 88 GLY A C 1
ATOM 731 O O . GLY A 1 88 ? -20.101 13.762 -32.416 1.00 63.75 88 GLY A O 1
ATOM 732 N N . ILE A 1 89 ? -18.208 14.846 -31.893 1.00 68.19 89 ILE A N 1
ATOM 733 C CA . ILE A 1 89 ? -17.811 13.963 -30.784 1.00 68.19 89 ILE A CA 1
ATOM 734 C C . ILE A 1 89 ? -18.498 14.393 -29.484 1.00 68.19 89 ILE A C 1
ATOM 736 O O . ILE A 1 89 ? -18.675 15.582 -29.226 1.00 68.19 89 ILE A O 1
ATOM 740 N N . ASN A 1 90 ? -18.840 13.429 -28.622 1.00 62.97 90 ASN A N 1
ATOM 741 C CA . ASN A 1 90 ? -19.429 13.724 -27.319 1.00 62.97 90 ASN A CA 1
ATOM 742 C C . ASN A 1 90 ? -18.372 14.306 -26.361 1.00 62.97 90 ASN A C 1
ATOM 744 O O . ASN A 1 90 ? -17.542 13.596 -25.783 1.00 62.97 90 ASN A O 1
ATOM 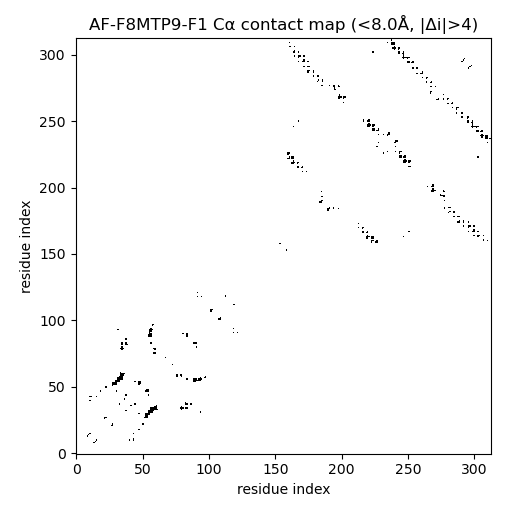748 N N . THR A 1 91 ? -18.410 15.625 -26.189 1.00 60.00 91 THR A N 1
ATOM 749 C CA . THR A 1 91 ? -17.481 16.379 -25.338 1.00 60.00 91 THR A CA 1
ATOM 750 C C . THR A 1 91 ? -17.803 16.255 -23.846 1.00 60.00 91 THR A C 1
ATOM 752 O O . THR A 1 91 ? -16.894 16.368 -23.023 1.00 60.00 91 THR A O 1
ATOM 755 N N . ALA A 1 92 ? -19.050 15.933 -23.475 1.00 55.31 92 ALA A N 1
ATOM 756 C CA . ALA A 1 92 ? -19.483 15.820 -22.080 1.00 55.31 92 ALA A CA 1
ATOM 757 C C . ALA A 1 92 ? -18.846 14.619 -21.352 1.00 55.31 92 ALA A C 1
ATOM 759 O O . ALA A 1 92 ? -18.418 14.752 -20.204 1.00 55.31 92 ALA A O 1
ATOM 760 N N . LEU A 1 93 ? -18.693 13.469 -22.026 1.00 50.59 93 LEU A N 1
ATOM 761 C CA . LEU A 1 93 ? -18.025 12.289 -21.449 1.00 50.59 93 LEU A CA 1
ATOM 762 C C . LEU A 1 93 ? -1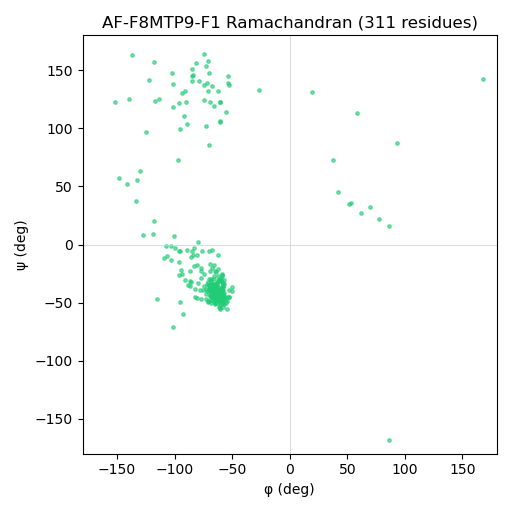6.510 12.465 -21.276 1.00 50.59 93 LEU A C 1
ATOM 764 O O . LEU A 1 93 ? -15.916 11.891 -20.360 1.00 50.59 93 LEU A O 1
ATOM 768 N N . GLY A 1 94 ? -15.867 13.266 -22.128 1.00 47.44 94 GLY A N 1
ATOM 769 C CA . GLY A 1 94 ? -14.422 13.493 -22.048 1.00 47.44 94 GLY A CA 1
ATOM 770 C C . GLY A 1 94 ? -14.012 14.326 -20.833 1.00 47.44 94 GLY A C 1
ATOM 771 O O . GLY A 1 94 ? -12.989 14.058 -20.201 1.00 47.44 94 GLY A O 1
ATOM 772 N N . VAL A 1 95 ? -14.845 15.294 -20.440 1.00 49.84 95 VAL A N 1
ATOM 773 C CA . VAL A 1 95 ? -14.558 16.190 -19.312 1.00 49.84 95 VAL A CA 1
ATOM 774 C C . VAL A 1 95 ? -14.529 15.439 -17.979 1.00 49.84 95 VAL A C 1
ATOM 776 O O . VAL A 1 95 ? -13.662 15.729 -17.164 1.00 49.84 95 VAL A O 1
ATOM 779 N N . ALA A 1 96 ? -15.359 14.411 -17.767 1.00 42.28 96 ALA A N 1
ATOM 780 C CA . ALA A 1 96 ? -15.381 13.642 -16.512 1.00 42.28 96 ALA A CA 1
ATOM 781 C C . ALA A 1 96 ? -14.055 12.902 -16.212 1.00 42.28 96 ALA A C 1
ATOM 783 O O . ALA A 1 96 ? -13.647 12.766 -15.055 1.00 42.28 96 ALA A O 1
ATOM 784 N N . ARG A 1 97 ? -13.338 12.460 -17.256 1.00 39.81 97 ARG A N 1
ATOM 785 C CA . ARG A 1 97 ? -12.054 11.742 -17.127 1.00 39.81 97 ARG A CA 1
ATOM 786 C C . ARG A 1 97 ? -10.842 12.659 -17.267 1.00 39.81 97 ARG A C 1
ATOM 788 O O . ARG A 1 97 ? -9.776 12.369 -16.729 1.00 39.81 97 ARG A O 1
ATOM 795 N N . VAL A 1 98 ? -11.000 13.777 -17.974 1.00 46.44 98 VAL A N 1
ATOM 796 C CA . VAL A 1 98 ? -10.007 14.850 -17.987 1.00 46.44 98 VAL A CA 1
ATOM 797 C C . VAL A 1 98 ? -9.989 15.528 -16.616 1.00 46.44 98 VAL A C 1
ATOM 799 O O . VAL A 1 98 ? -8.902 15.631 -16.080 1.00 46.44 98 VAL A O 1
ATOM 802 N N . ALA A 1 99 ? -11.133 15.840 -15.990 1.00 43.97 99 ALA A N 1
ATOM 803 C CA . ALA A 1 99 ? -11.278 16.579 -14.722 1.00 43.97 99 ALA A CA 1
ATOM 804 C C . ALA A 1 99 ? -10.714 15.895 -13.458 1.00 43.97 99 ALA A C 1
ATOM 806 O O . ALA A 1 99 ? -10.406 16.580 -12.483 1.00 43.97 99 ALA A O 1
ATOM 807 N N . THR A 1 100 ? -10.557 14.569 -13.444 1.00 38.44 100 THR A N 1
ATOM 808 C CA . THR A 1 100 ? -10.251 13.811 -12.214 1.00 38.44 100 THR A CA 1
ATOM 809 C C . THR A 1 100 ? -8.886 14.139 -11.577 1.00 38.44 100 THR A C 1
ATOM 811 O O . THR A 1 100 ? -8.816 14.179 -10.351 1.00 38.44 100 THR A O 1
ATOM 814 N N . PRO A 1 101 ? -7.818 14.481 -12.328 1.00 38.72 101 PRO A N 1
ATOM 815 C CA . PRO A 1 101 ? -6.581 15.011 -11.747 1.00 38.72 101 PRO A CA 1
ATOM 816 C C . PRO A 1 101 ? -6.609 16.528 -11.466 1.00 38.72 101 PRO A C 1
ATOM 818 O O . PRO A 1 101 ? -5.796 16.997 -10.670 1.00 38.72 101 PRO A O 1
ATOM 821 N N . PHE A 1 102 ? -7.522 17.306 -12.071 1.00 43.06 102 PHE A N 1
ATOM 822 C CA . PHE A 1 102 ? -7.556 18.781 -11.961 1.00 43.06 102 PHE A CA 1
ATOM 823 C C . PHE A 1 102 ? -8.205 19.305 -10.671 1.00 43.06 102 PHE A C 1
ATOM 825 O O . PHE A 1 102 ? -8.063 20.486 -10.358 1.00 43.06 102 PHE A O 1
ATOM 832 N N . LEU A 1 103 ? -8.833 18.434 -9.872 1.00 41.78 103 LEU A N 1
ATOM 833 C CA . LEU A 1 103 ? -9.348 18.766 -8.533 1.00 41.78 103 LEU A CA 1
ATOM 834 C C . LEU A 1 103 ? -8.251 19.190 -7.532 1.00 41.78 103 LEU A C 1
ATOM 836 O O . LEU A 1 103 ? -8.570 19.695 -6.461 1.00 41.78 103 LEU A O 1
ATOM 840 N N . HIS A 1 104 ? -6.970 19.039 -7.882 1.00 40.72 104 HIS A N 1
ATOM 841 C CA . HIS A 1 104 ? -5.840 19.513 -7.075 1.00 40.72 104 HIS A CA 1
ATOM 842 C C . HIS A 1 104 ? -5.477 20.992 -7.326 1.00 40.72 104 HIS A C 1
ATOM 844 O O . HIS A 1 104 ? -4.618 21.519 -6.622 1.00 40.72 104 HIS A O 1
ATOM 850 N N . ASN A 1 105 ? -6.109 21.674 -8.297 1.00 47.09 105 ASN A N 1
ATOM 851 C CA . ASN A 1 105 ? -5.905 23.104 -8.558 1.00 47.09 105 ASN A CA 1
ATOM 852 C C . ASN A 1 105 ? -7.245 23.882 -8.518 1.00 47.09 105 ASN A C 1
ATOM 854 O O . ASN A 1 105 ? -7.971 23.928 -9.517 1.00 47.09 105 ASN A O 1
ATOM 858 N N . PRO A 1 106 ? -7.591 24.509 -7.378 1.00 50.59 106 PRO A N 1
ATOM 859 C CA . PRO A 1 106 ? -8.889 25.155 -7.183 1.00 50.59 106 PRO A CA 1
ATOM 860 C C . PRO A 1 106 ? -9.128 26.379 -8.084 1.00 50.59 106 PRO A C 1
ATOM 862 O O . PRO A 1 106 ? -10.279 26.648 -8.425 1.00 50.59 106 PRO A O 1
ATOM 865 N N . GLN A 1 107 ? -8.084 27.094 -8.530 1.00 47.53 107 GLN A N 1
ATOM 866 C CA . GLN A 1 107 ? -8.259 28.225 -9.457 1.00 47.53 107 GLN A CA 1
ATOM 867 C C . GLN A 1 107 ? -8.671 27.764 -10.863 1.00 47.53 107 GLN A C 1
ATOM 869 O O . GLN A 1 107 ? -9.469 28.423 -11.530 1.00 47.53 107 GLN A O 1
ATOM 874 N N . LEU A 1 108 ? -8.160 26.613 -11.303 1.00 51.28 108 LEU A N 1
ATOM 875 C CA . LEU A 1 108 ? -8.481 26.034 -12.606 1.00 51.28 108 LEU A CA 1
ATOM 876 C C . LEU A 1 108 ? -9.880 25.401 -12.624 1.00 51.28 108 LEU A C 1
ATOM 878 O O . LEU A 1 108 ? -10.623 25.565 -13.589 1.00 51.28 108 LEU A O 1
ATOM 882 N N . ALA A 1 109 ? -10.267 24.726 -11.536 1.00 50.81 109 ALA A N 1
ATOM 883 C CA . ALA A 1 109 ? -11.634 24.236 -11.373 1.00 50.81 109 ALA A CA 1
ATOM 884 C C . ALA A 1 109 ? -12.643 25.395 -11.465 1.00 50.81 109 ALA A C 1
ATOM 886 O O . ALA A 1 109 ? -13.625 25.304 -12.197 1.00 50.81 109 ALA A O 1
ATOM 887 N N . PHE A 1 110 ? -12.353 26.519 -10.799 1.00 46.72 110 PHE A N 1
ATOM 888 C CA . PHE A 1 110 ? -13.187 27.720 -10.832 1.00 46.72 110 PHE A CA 1
ATOM 889 C C . PHE A 1 110 ? -13.279 28.360 -12.231 1.00 46.72 110 PHE A C 1
ATOM 891 O O . PHE A 1 110 ? -14.367 28.739 -12.663 1.00 46.72 110 PHE A O 1
ATOM 898 N N . SER A 1 111 ? -12.175 28.447 -12.983 1.00 48.34 111 SER A N 1
ATOM 899 C CA . SER A 1 111 ? -12.182 29.050 -14.325 1.00 48.34 111 SER A CA 1
ATOM 900 C C . SER A 1 111 ? -12.897 28.192 -15.377 1.00 48.34 111 SER A C 1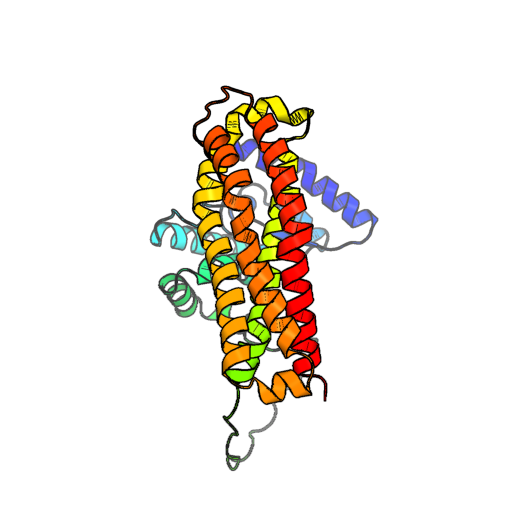
ATOM 902 O O . SER A 1 111 ? -13.540 28.750 -16.270 1.00 48.34 111 SER A O 1
ATOM 904 N N . LEU A 1 112 ? -12.848 26.860 -15.252 1.00 50.31 112 LEU A N 1
ATOM 905 C CA . LEU A 1 112 ? -13.614 25.922 -16.083 1.00 50.31 112 LEU A CA 1
ATOM 906 C C . LEU A 1 112 ? -15.121 26.020 -15.806 1.00 50.31 112 LEU A C 1
ATOM 908 O O . LEU A 1 112 ? -15.908 26.104 -16.747 1.00 50.31 112 LEU A O 1
ATOM 912 N N . VAL A 1 113 ? -15.509 26.079 -14.526 1.00 49.84 113 VAL A N 1
ATOM 913 C CA . VAL A 1 113 ? -16.903 26.265 -14.076 1.00 49.84 113 VAL A CA 1
ATOM 914 C C . VAL A 1 113 ? -17.500 27.562 -14.631 1.00 49.84 113 VAL A C 1
ATOM 916 O O . VAL A 1 113 ? -18.650 27.581 -15.062 1.00 49.84 113 VAL A O 1
ATOM 919 N N . HIS A 1 114 ? -16.724 28.647 -14.623 1.00 46.19 114 HIS A N 1
ATOM 920 C CA . HIS A 1 114 ? -17.232 29.983 -14.928 1.00 46.19 114 HIS A CA 1
ATOM 921 C C . HIS A 1 114 ? -17.257 30.315 -16.431 1.00 46.19 114 HIS A C 1
ATOM 923 O O . HIS A 1 114 ? -18.120 31.070 -16.872 1.00 46.19 114 HIS A O 1
ATOM 929 N N . ASN A 1 115 ? -16.321 29.785 -17.228 1.00 43.31 115 ASN A N 1
ATOM 930 C CA . ASN A 1 115 ? -16.221 30.113 -18.659 1.00 43.31 115 ASN A CA 1
ATOM 931 C C . ASN A 1 115 ? -16.916 29.098 -19.580 1.00 43.31 115 ASN A C 1
ATOM 933 O O . ASN A 1 115 ? -17.166 29.417 -20.738 1.00 43.31 115 ASN A O 1
ATOM 937 N N . PHE A 1 116 ? -17.253 27.902 -19.081 1.00 50.41 116 PHE A N 1
ATOM 938 C CA . PHE A 1 116 ? -17.927 26.858 -19.860 1.00 50.41 116 PHE A CA 1
ATOM 939 C C . PHE A 1 116 ? -19.159 26.286 -19.122 1.00 50.41 116 PHE A C 1
ATOM 941 O O . PHE A 1 116 ? -19.197 25.098 -18.794 1.00 50.41 116 PHE A O 1
ATOM 948 N N . PRO A 1 117 ? -20.199 27.106 -18.861 1.00 40.47 117 PRO A N 1
ATOM 949 C CA . PRO A 1 117 ? -21.348 26.728 -18.025 1.00 40.47 117 PRO A CA 1
ATOM 950 C C . PRO A 1 117 ? -22.186 25.552 -18.566 1.00 40.47 117 PRO A C 1
ATOM 952 O O . PRO A 1 117 ? -22.842 24.862 -17.786 1.00 40.47 117 PRO A O 1
ATOM 955 N N . VAL A 1 118 ? -22.118 25.254 -19.870 1.00 40.91 118 VAL A N 1
ATOM 956 C CA . VAL A 1 118 ? -22.804 24.099 -20.491 1.00 40.91 118 VAL A CA 1
ATOM 957 C C . VAL A 1 118 ? -22.280 22.752 -19.950 1.00 40.91 118 VAL A C 1
ATOM 959 O O . VAL A 1 118 ? -23.008 21.763 -19.942 1.00 40.91 118 VAL A O 1
ATOM 962 N N . LEU A 1 119 ? -21.051 22.707 -19.417 1.00 43.00 119 LEU A N 1
ATOM 963 C CA . LEU A 1 119 ? -20.371 21.474 -18.991 1.00 43.00 119 LEU A CA 1
ATOM 964 C C . LEU A 1 119 ? -20.692 21.009 -17.555 1.00 43.00 119 LEU A C 1
ATOM 966 O O . LEU A 1 119 ? -20.345 19.887 -17.187 1.00 43.00 119 LEU A O 1
ATOM 970 N N . LEU A 1 120 ? -21.359 21.825 -16.731 1.00 38.41 120 LEU A N 1
ATOM 971 C CA . LEU A 1 120 ? -21.802 21.423 -15.381 1.00 38.41 120 LEU A CA 1
ATOM 972 C C . LEU A 1 120 ? -23.233 20.900 -15.340 1.00 38.41 120 LEU A C 1
ATOM 974 O O . LEU A 1 120 ? -23.579 20.132 -14.441 1.00 38.41 120 LEU A O 1
ATOM 978 N N . GLN A 1 121 ? -24.053 21.264 -16.325 1.00 32.19 121 GLN A N 1
ATOM 979 C CA . GLN A 1 121 ? -25.446 20.833 -16.372 1.00 32.19 121 GLN A CA 1
ATOM 980 C C . GLN A 1 121 ? -25.570 19.313 -16.582 1.00 32.19 121 GLN A C 1
ATOM 982 O O . GLN A 1 121 ? -26.490 18.704 -16.046 1.00 32.19 121 GLN A O 1
ATOM 987 N N . SER A 1 122 ? -24.608 18.672 -17.259 1.00 38.06 122 SER A N 1
ATOM 988 C CA . SER A 1 122 ? -24.597 17.214 -17.456 1.00 38.06 122 SER A CA 1
ATOM 989 C C . SER A 1 122 ? -24.064 16.416 -16.260 1.00 38.06 122 SER A C 1
ATOM 991 O O . SER A 1 122 ? -24.333 15.224 -16.174 1.00 38.06 122 SER A O 1
ATOM 993 N N . ASN A 1 123 ? -23.337 17.044 -15.327 1.00 36.25 123 ASN A N 1
ATOM 994 C CA . ASN A 1 123 ? -22.746 16.361 -14.165 1.00 36.25 123 ASN A CA 1
ATOM 995 C C . ASN A 1 123 ? -23.558 16.524 -12.867 1.00 36.25 123 ASN A C 1
ATOM 997 O O . ASN A 1 123 ? -23.204 15.932 -11.850 1.00 36.25 123 ASN A O 1
ATOM 1001 N N . LEU A 1 124 ? -24.655 17.292 -12.888 1.00 32.72 124 LEU A N 1
ATOM 1002 C CA . LEU A 1 124 ? -25.567 17.452 -11.745 1.00 32.72 124 LEU A CA 1
ATOM 1003 C C . LEU A 1 124 ? -27.010 16.989 -12.018 1.00 32.72 124 LEU A C 1
ATOM 1005 O O . LEU A 1 124 ? -27.877 17.153 -11.157 1.00 32.72 124 LEU A O 1
ATOM 1009 N N . ILE A 1 125 ? -27.283 16.338 -13.153 1.00 30.28 125 ILE A N 1
ATOM 1010 C CA . ILE A 1 125 ? -28.558 15.641 -13.372 1.00 30.28 125 ILE A CA 1
ATOM 1011 C C . ILE A 1 125 ? -28.380 14.161 -13.019 1.00 30.28 125 ILE A C 1
ATOM 1013 O O . ILE A 1 125 ? -27.820 13.380 -13.775 1.00 30.28 125 ILE A O 1
ATOM 1017 N N . LYS A 1 126 ? -28.832 13.853 -11.800 1.00 28.17 126 LYS A N 1
ATOM 1018 C CA . LYS A 1 126 ? -29.455 12.617 -11.300 1.00 28.17 126 LYS A CA 1
ATOM 1019 C C . LYS A 1 126 ? -29.260 11.324 -12.108 1.00 28.17 126 LYS A C 1
ATOM 1021 O O . LYS A 1 126 ? -29.596 11.229 -13.282 1.00 28.17 126 LYS A O 1
ATOM 1026 N N . SER A 1 127 ? -28.876 10.295 -11.354 1.00 32.94 127 SER A N 1
ATOM 1027 C CA . SER A 1 127 ? -29.179 8.882 -11.590 1.00 32.94 127 SER A CA 1
ATOM 1028 C C . SER A 1 127 ? -30.472 8.639 -12.384 1.00 32.94 127 SER A C 1
ATOM 1030 O O . SER A 1 127 ? -31.520 9.157 -12.003 1.00 32.94 127 SER A O 1
ATOM 1032 N N . GLU A 1 128 ? -30.359 7.767 -13.389 1.00 37.84 128 GLU A N 1
ATOM 1033 C CA . GLU A 1 128 ? -31.421 6.989 -14.047 1.00 37.84 128 GLU A CA 1
ATOM 1034 C C . GLU A 1 128 ? -32.582 7.761 -14.704 1.00 37.84 128 GLU A C 1
ATOM 1036 O O . GLU A 1 128 ? -33.447 8.308 -14.030 1.00 37.84 128 GLU A O 1
ATOM 1041 N N . ALA A 1 129 ? -32.671 7.697 -16.040 1.00 29.52 129 ALA A N 1
ATOM 1042 C CA . ALA A 1 129 ? -33.850 7.197 -16.767 1.00 29.52 129 ALA A CA 1
ATOM 1043 C C . ALA A 1 129 ? -33.786 7.525 -18.269 1.00 29.52 129 ALA A C 1
ATOM 1045 O O . ALA A 1 129 ? -33.381 8.602 -18.699 1.00 29.52 129 ALA A O 1
ATOM 1046 N N . HIS A 1 130 ? -34.258 6.567 -19.062 1.00 30.09 130 HIS A N 1
ATOM 1047 C CA . HIS A 1 130 ? -34.520 6.665 -20.491 1.00 30.09 130 HIS A CA 1
ATOM 1048 C C . HIS A 1 130 ? -35.411 7.870 -20.848 1.00 30.09 130 HIS A C 1
ATOM 1050 O O . HIS A 1 130 ? -36.437 8.111 -20.212 1.00 30.09 130 HIS A O 1
ATOM 1056 N N . HIS A 1 131 ? -35.062 8.578 -21.925 1.00 29.50 131 HIS A N 1
ATOM 1057 C CA . HIS A 1 131 ? -35.866 9.653 -22.509 1.00 29.50 131 HIS A CA 1
ATOM 1058 C C . HIS A 1 131 ? -37.249 9.140 -22.965 1.00 29.50 131 HIS A C 1
ATOM 1060 O O . HIS A 1 131 ? -37.378 8.497 -24.006 1.00 29.50 131 HIS A O 1
ATOM 1066 N N . LYS A 1 132 ? -38.306 9.488 -22.223 1.00 31.05 132 LYS A N 1
ATOM 1067 C CA . LYS A 1 132 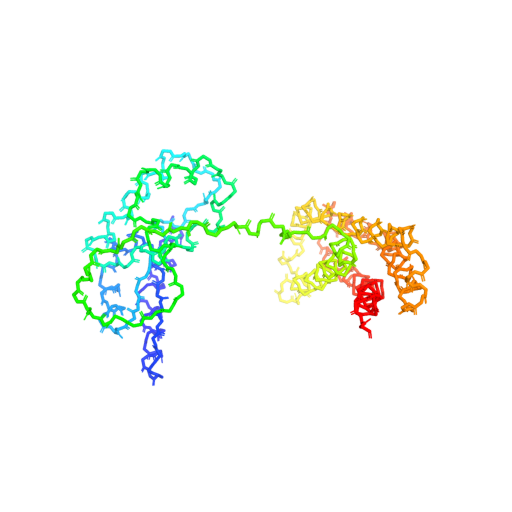? -39.667 9.663 -22.755 1.00 31.05 132 LYS A CA 1
ATOM 1068 C C . LYS A 1 132 ? -40.061 11.123 -22.552 1.00 31.05 132 LYS A C 1
ATOM 1070 O O . LYS A 1 132 ? -39.998 11.636 -21.440 1.00 31.05 132 LYS A O 1
ATOM 1075 N N . ILE A 1 133 ? -40.421 11.790 -23.643 1.00 30.16 133 ILE A N 1
ATOM 1076 C CA . ILE A 1 133 ? -40.864 13.187 -23.663 1.00 30.16 133 ILE A CA 1
ATOM 1077 C C . ILE A 1 133 ? -42.289 13.247 -23.094 1.00 30.16 133 ILE A C 1
ATOM 1079 O O . ILE A 1 133 ? -43.178 12.579 -23.619 1.00 30.16 133 ILE A O 1
ATOM 1083 N N . TYR A 1 134 ? -42.510 14.061 -22.061 1.00 26.88 134 TYR A N 1
ATOM 1084 C CA . TYR A 1 134 ? -43.841 14.487 -21.617 1.00 26.88 134 TYR A CA 1
ATOM 1085 C C . TYR A 1 134 ? -43.921 16.025 -21.645 1.00 26.88 134 TYR A C 1
ATOM 1087 O O . TYR A 1 134 ? -42.925 16.676 -21.322 1.00 26.88 134 TYR A O 1
ATOM 1095 N N . PRO A 1 135 ? -45.064 16.619 -22.041 1.00 34.12 135 PRO A N 1
ATOM 1096 C CA . PRO A 1 135 ? -45.243 18.070 -22.070 1.00 34.12 135 PRO A CA 1
ATOM 1097 C C . PRO A 1 135 ? -45.387 18.656 -20.652 1.00 34.12 135 PRO A C 1
ATOM 1099 O O . PRO A 1 135 ? -45.806 17.965 -19.724 1.00 34.12 135 PRO A O 1
ATOM 1102 N N . ASN A 1 136 ? -45.011 19.931 -20.499 1.00 29.38 136 ASN A N 1
ATOM 1103 C CA . ASN A 1 136 ? -44.849 20.619 -19.209 1.00 29.38 136 ASN A CA 1
ATOM 1104 C C . ASN A 1 136 ? -46.093 20.550 -18.291 1.00 29.38 136 ASN A C 1
ATOM 1106 O O . ASN A 1 136 ? -47.209 20.764 -18.771 1.00 29.38 136 ASN A O 1
ATOM 1110 N N . PRO A 1 137 ? -45.917 20.338 -16.970 1.00 33.66 137 PRO A N 1
ATOM 1111 C CA . PRO A 1 137 ? -47.013 20.352 -16.005 1.00 33.66 137 PRO A CA 1
ATOM 1112 C C . PRO A 1 137 ? -47.408 21.785 -15.580 1.00 33.66 137 PRO A C 1
ATOM 1114 O O . PRO A 1 137 ? -46.586 22.702 -15.662 1.00 33.66 137 PRO A O 1
ATOM 1117 N N . PRO A 1 138 ? -48.653 21.995 -15.106 1.00 38.81 138 PRO A N 1
ATOM 1118 C CA . PRO A 1 138 ? -49.144 23.304 -14.667 1.00 38.81 138 PRO A CA 1
ATOM 1119 C C . PRO A 1 138 ? -48.499 23.765 -13.341 1.00 38.81 138 PRO A C 1
ATOM 1121 O O . PRO A 1 138 ? -48.009 22.934 -12.572 1.00 38.81 138 PRO A O 1
ATOM 1124 N N . PRO A 1 139 ? -48.493 25.082 -13.045 1.00 37.94 139 PRO A N 1
ATOM 1125 C CA . PRO A 1 139 ? -47.776 25.637 -11.896 1.00 37.94 139 PRO A CA 1
ATOM 1126 C C . PRO A 1 139 ? -48.386 25.211 -10.549 1.00 37.94 139 PRO A C 1
ATOM 1128 O O . PRO A 1 139 ? -49.601 25.230 -10.360 1.00 37.94 139 PRO A O 1
ATOM 1131 N N . THR A 1 140 ? -47.520 24.845 -9.600 1.00 38.25 140 THR A N 1
ATOM 1132 C CA . THR A 1 140 ? -47.881 24.333 -8.266 1.00 38.25 140 THR A CA 1
ATOM 1133 C C . THR A 1 140 ? -48.148 25.440 -7.228 1.00 38.25 140 THR A C 1
ATOM 1135 O O . THR A 1 140 ? -47.440 26.449 -7.233 1.00 38.25 140 THR A O 1
ATOM 1138 N N . PRO A 1 141 ? -49.096 25.238 -6.288 1.00 38.22 141 PRO A N 1
ATOM 1139 C CA . PRO A 1 141 ? -49.403 26.175 -5.196 1.00 38.22 141 PRO A CA 1
ATOM 1140 C C . PRO A 1 141 ? -48.329 26.176 -4.079 1.00 38.22 141 PRO A C 1
ATOM 1142 O O . PRO A 1 141 ? -47.511 25.255 -4.015 1.00 38.22 141 PRO A O 1
ATOM 1145 N N . PRO A 1 142 ? -48.295 27.198 -3.194 1.00 40.09 142 PRO A N 1
ATOM 1146 C CA . PRO A 1 142 ? -47.174 27.418 -2.278 1.00 40.09 142 PRO A CA 1
ATOM 1147 C C . PRO A 1 142 ? -47.096 26.364 -1.163 1.00 40.09 142 PRO A C 1
ATOM 1149 O O . PRO A 1 142 ? -48.076 26.070 -0.482 1.00 40.09 142 PRO A O 1
ATOM 1152 N N . ILE A 1 143 ? -45.892 25.820 -0.963 1.00 39.97 143 ILE A N 1
ATOM 1153 C CA . ILE A 1 143 ? -45.589 24.756 0.002 1.00 39.97 143 ILE A CA 1
ATOM 1154 C C . ILE A 1 143 ? -45.196 25.365 1.358 1.00 39.97 143 ILE A C 1
ATOM 1156 O O . ILE A 1 143 ? -44.220 26.111 1.459 1.00 39.97 143 ILE A O 1
ATOM 1160 N N . ASN A 1 144 ? -45.925 24.989 2.414 1.00 41.44 144 ASN A N 1
ATOM 1161 C CA . ASN A 1 144 ? -45.516 25.177 3.808 1.00 41.44 144 ASN A CA 1
ATOM 1162 C C . ASN A 1 144 ? -44.203 24.425 4.070 1.00 41.44 144 ASN A C 1
ATOM 1164 O O . ASN A 1 144 ? -44.129 23.214 3.865 1.00 41.44 144 ASN A O 1
ATOM 1168 N N . LYS A 1 145 ? -43.165 25.136 4.525 1.00 34.84 145 LYS A N 1
ATOM 1169 C CA . LYS A 1 145 ? -41.836 24.565 4.791 1.00 34.84 145 LYS A CA 1
ATOM 1170 C C . LYS A 1 145 ? -41.900 23.562 5.955 1.00 34.84 145 LYS A C 1
ATOM 1172 O O . LYS A 1 145 ? -42.186 23.989 7.073 1.00 34.84 145 LYS A O 1
ATOM 1177 N N . PRO A 1 146 ? -41.558 22.275 5.759 1.00 40.53 146 PRO A N 1
ATOM 1178 C CA . PRO A 1 146 ? -41.192 21.421 6.871 1.00 40.53 146 PRO A CA 1
ATOM 1179 C C . PRO A 1 146 ? -39.782 21.800 7.340 1.00 40.53 146 PRO A C 1
ATOM 1181 O O . PRO A 1 146 ? -38.876 22.050 6.542 1.00 40.53 146 PRO A O 1
ATOM 1184 N N . THR A 1 147 ? -39.605 21.860 8.653 1.00 45.56 147 THR A N 1
ATOM 1185 C CA . THR A 1 147 ? -38.321 22.026 9.336 1.00 45.56 147 THR A CA 1
ATOM 1186 C C . THR A 1 147 ? -37.347 20.934 8.889 1.00 45.56 147 THR A C 1
ATOM 1188 O O . THR A 1 147 ? -37.560 19.751 9.145 1.00 45.56 147 THR A O 1
ATOM 1191 N N . MET A 1 148 ? -36.268 21.321 8.203 1.00 37.41 148 MET A N 1
ATOM 1192 C CA . MET A 1 148 ? -35.232 20.380 7.780 1.00 37.41 148 MET A CA 1
ATOM 1193 C C . MET A 1 148 ? -34.443 19.862 8.985 1.00 37.41 148 MET A C 1
ATOM 1195 O O . MET A 1 148 ? -33.815 20.625 9.720 1.00 37.41 148 MET A O 1
ATOM 1199 N N . ALA A 1 149 ? -34.438 18.541 9.141 1.00 43.44 149 ALA A N 1
ATOM 1200 C CA . ALA A 1 149 ? -33.544 17.804 10.016 1.00 43.44 149 ALA A CA 1
ATOM 1201 C C . ALA A 1 149 ? -32.107 17.847 9.465 1.00 43.44 149 ALA A C 1
ATOM 1203 O O . ALA A 1 149 ? -31.669 16.949 8.754 1.00 43.44 149 ALA A O 1
ATOM 1204 N N . SER A 1 150 ? -31.352 18.895 9.790 1.00 44.00 150 SER A N 1
ATOM 1205 C CA . SER A 1 150 ? -29.902 18.938 9.573 1.00 44.00 150 SER A CA 1
ATOM 1206 C C . SER A 1 150 ? -29.166 18.557 10.863 1.00 44.00 150 SER A C 1
ATOM 1208 O O . SER A 1 150 ? -28.605 19.412 11.550 1.00 44.00 150 SER A O 1
ATOM 1210 N N . ARG A 1 151 ? -29.181 17.274 11.238 1.00 48.03 151 ARG A N 1
ATOM 1211 C CA . ARG A 1 151 ? -28.270 16.720 12.254 1.00 48.03 151 ARG A CA 1
ATOM 1212 C C . ARG A 1 151 ? -27.796 15.332 11.814 1.00 48.03 151 ARG A C 1
ATOM 1214 O O . ARG A 1 151 ? -28.623 14.460 11.594 1.00 48.03 151 ARG A O 1
ATOM 1221 N N . ALA A 1 152 ? -26.468 15.183 11.770 1.00 53.88 152 ALA A N 1
ATOM 1222 C CA . ALA A 1 152 ? -25.655 13.990 11.486 1.00 53.88 152 ALA A CA 1
ATOM 1223 C C . ALA A 1 152 ? -25.224 13.779 10.020 1.00 53.88 152 ALA A C 1
ATOM 1225 O O . ALA A 1 152 ? -25.843 13.031 9.275 1.00 53.88 152 ALA A O 1
ATOM 1226 N N . PHE A 1 153 ? -24.083 14.370 9.643 1.00 55.44 153 PHE A N 1
ATOM 1227 C CA . PHE A 1 153 ? -23.269 13.861 8.525 1.00 55.44 153 PHE A CA 1
ATOM 1228 C C . PHE A 1 153 ? -21.946 13.211 8.973 1.00 55.44 153 PHE A C 1
ATOM 1230 O O . PHE A 1 153 ? -21.331 12.518 8.176 1.00 55.44 153 PHE A O 1
ATOM 1237 N N . PHE A 1 154 ? -21.523 13.355 10.236 1.00 64.25 154 PHE A N 1
ATOM 1238 C CA . PHE A 1 154 ? -20.345 12.671 10.787 1.00 64.25 154 PHE A CA 1
ATOM 1239 C C . PHE A 1 154 ? -20.510 12.471 12.298 1.00 64.25 154 PHE A C 1
ATOM 1241 O O . PHE A 1 154 ? -20.679 13.449 13.022 1.00 64.25 154 PHE A O 1
ATOM 1248 N N . ASP A 1 155 ? -20.448 11.225 12.773 1.00 86.50 155 ASP A N 1
ATOM 1249 C CA . ASP A 1 155 ? -20.245 10.925 14.195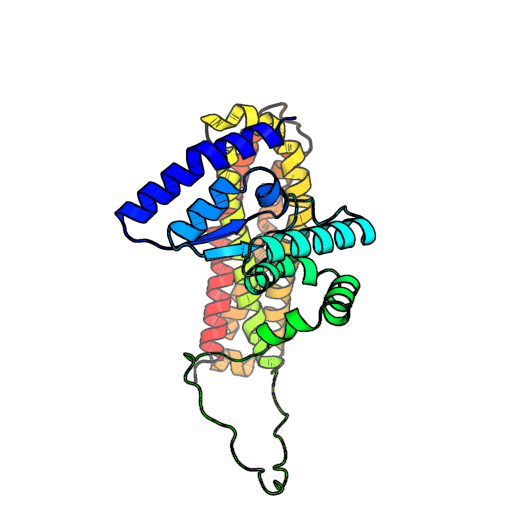 1.00 86.50 155 ASP A CA 1
ATOM 1250 C C . ASP A 1 155 ? -18.732 10.768 14.452 1.00 86.50 155 ASP A C 1
ATOM 1252 O O . ASP A 1 155 ? -18.135 9.789 13.982 1.00 86.50 155 ASP A O 1
ATOM 1256 N N . PRO A 1 156 ? -18.089 11.706 15.179 1.00 90.31 156 PRO A N 1
ATOM 1257 C CA . PRO A 1 156 ? -16.657 11.647 15.466 1.00 90.31 156 PRO A CA 1
ATOM 1258 C C . PRO A 1 156 ? -16.245 10.362 16.184 1.00 90.31 156 PRO A C 1
ATOM 1260 O O . PRO A 1 156 ? -15.128 9.881 15.996 1.00 90.31 156 PRO A O 1
ATOM 1263 N N . LEU A 1 157 ? -17.140 9.788 16.990 1.00 90.12 157 LEU A N 1
ATOM 1264 C CA . LEU A 1 157 ? -16.839 8.599 17.771 1.00 90.12 157 LEU A CA 1
ATOM 1265 C C . LEU A 1 157 ? -16.878 7.338 16.902 1.00 90.12 157 LEU A C 1
ATOM 1267 O O . LEU A 1 157 ? -16.011 6.472 17.018 1.00 90.12 157 LEU A O 1
ATOM 1271 N N . THR A 1 158 ? -17.829 7.260 15.971 1.00 91.69 158 THR A N 1
ATOM 1272 C CA . THR A 1 158 ? -17.829 6.241 14.915 1.00 91.69 158 THR A CA 1
ATOM 1273 C C . THR A 1 158 ? -16.572 6.337 14.054 1.00 91.69 158 THR A C 1
ATOM 1275 O O . THR A 1 158 ? -15.919 5.318 13.833 1.00 91.69 158 THR A O 1
ATOM 1278 N N . LEU A 1 159 ? -16.165 7.542 13.636 1.00 92.88 159 LEU A N 1
ATOM 1279 C CA . LEU A 1 159 ? -14.924 7.716 12.876 1.00 92.88 159 LEU A CA 1
ATOM 1280 C C . LEU A 1 159 ? -13.699 7.253 13.673 1.00 92.88 159 LEU A C 1
ATOM 1282 O O . LEU A 1 159 ? -12.868 6.524 13.137 1.00 92.88 159 LEU A O 1
ATOM 1286 N N . LEU A 1 160 ? -13.603 7.626 14.953 1.00 94.81 160 LEU A N 1
ATOM 1287 C CA . LEU A 1 160 ? -12.513 7.197 15.828 1.00 94.81 160 LEU A CA 1
ATOM 1288 C C . LEU A 1 160 ? -12.424 5.667 15.913 1.00 94.81 160 LEU A C 1
ATOM 1290 O O . LEU A 1 160 ? -11.326 5.118 15.858 1.00 94.81 160 LEU A O 1
ATOM 1294 N N . ARG A 1 161 ? -13.565 4.977 16.017 1.00 94.75 161 ARG A N 1
ATOM 1295 C CA . ARG A 1 161 ? -13.639 3.507 16.071 1.00 94.75 161 ARG A CA 1
ATOM 1296 C C . ARG A 1 161 ? -13.221 2.860 14.751 1.00 94.75 161 ARG A C 1
ATOM 1298 O O . ARG A 1 161 ? -12.510 1.864 14.760 1.00 94.75 161 ARG A O 1
ATOM 1305 N N . LEU A 1 162 ? -13.619 3.432 13.616 1.00 96.31 162 LEU A N 1
ATOM 1306 C CA . LEU A 1 162 ? -13.290 2.899 12.289 1.00 96.31 162 LEU A CA 1
ATOM 1307 C C . LEU A 1 162 ? -11.848 3.193 11.854 1.00 96.31 162 LEU A C 1
ATOM 1309 O O . LEU A 1 162 ? -11.268 2.409 11.099 1.00 96.31 162 LEU A O 1
ATOM 1313 N N . ALA A 1 163 ? -11.265 4.298 12.324 1.00 97.56 163 ALA A N 1
ATOM 1314 C CA . ALA A 1 163 ? -9.977 4.796 11.852 1.00 97.56 163 ALA A CA 1
ATOM 1315 C C . ALA A 1 163 ? -8.845 3.749 11.877 1.00 97.56 163 ALA A C 1
ATOM 1317 O O . ALA A 1 163 ? -8.200 3.613 10.838 1.00 97.56 163 ALA A O 1
ATOM 1318 N N . PRO A 1 164 ? -8.641 2.940 12.943 1.00 97.94 164 PRO A N 1
ATOM 1319 C CA . PRO A 1 164 ? -7.598 1.914 12.953 1.00 97.94 164 PRO A CA 1
ATOM 1320 C C . PRO A 1 164 ? -7.744 0.875 11.841 1.00 97.94 164 PRO A C 1
ATOM 1322 O O . PRO A 1 164 ? -6.747 0.458 11.258 1.00 97.94 164 PRO A O 1
ATOM 1325 N N . ALA A 1 165 ? -8.972 0.449 11.525 1.00 98.06 165 ALA A N 1
ATOM 1326 C CA . ALA A 1 165 ? -9.216 -0.522 10.459 1.00 98.06 165 ALA A CA 1
ATOM 1327 C C . ALA A 1 165 ? -8.959 0.097 9.078 1.00 98.06 165 ALA A C 1
ATOM 1329 O O . ALA A 1 165 ? -8.340 -0.535 8.226 1.00 98.06 165 ALA A O 1
ATOM 1330 N N . ILE A 1 166 ? -9.364 1.353 8.870 1.00 97.62 166 ILE A N 1
ATOM 1331 C CA . ILE A 1 166 ? -9.129 2.073 7.610 1.00 97.62 166 ILE A CA 1
ATOM 1332 C C . ILE A 1 166 ? -7.626 2.285 7.382 1.00 97.62 166 ILE A C 1
ATOM 1334 O O . ILE A 1 166 ? -7.103 1.936 6.324 1.00 97.62 166 ILE A O 1
ATOM 1338 N N . SER A 1 167 ? -6.909 2.818 8.374 1.00 98.12 167 SER A N 1
ATOM 1339 C CA . SER A 1 167 ? -5.480 3.112 8.237 1.00 98.12 167 SER A CA 1
ATOM 1340 C C . SER A 1 167 ? -4.621 1.847 8.159 1.00 98.12 167 SER A C 1
ATOM 1342 O O . SER A 1 167 ? -3.698 1.807 7.350 1.00 98.12 167 SER A O 1
ATOM 1344 N N . SER A 1 168 ? -4.946 0.786 8.909 1.00 97.75 168 SER A N 1
ATOM 1345 C CA . SER A 1 168 ? -4.243 -0.503 8.781 1.00 97.75 168 SER A CA 1
ATOM 1346 C C . SER A 1 168 ? -4.519 -1.193 7.442 1.00 97.75 168 SER A C 1
ATOM 1348 O O . SER A 1 168 ? -3.622 -1.838 6.904 1.00 97.75 168 SER A O 1
ATOM 1350 N N . THR A 1 169 ? -5.706 -1.003 6.847 1.00 98.06 169 THR A N 1
ATOM 1351 C CA . THR A 1 169 ? -5.996 -1.471 5.477 1.00 98.06 169 THR A CA 1
ATOM 1352 C C . THR A 1 169 ? -5.082 -0.778 4.469 1.00 98.06 169 THR A C 1
ATOM 1354 O O . THR A 1 169 ? -4.504 -1.440 3.607 1.00 98.06 169 THR A O 1
ATOM 1357 N N . ALA A 1 170 ? -4.899 0.541 4.596 1.00 96.31 170 ALA A N 1
ATOM 1358 C CA . ALA A 1 170 ? -3.991 1.298 3.737 1.00 96.31 170 ALA A CA 1
ATOM 1359 C C . ALA A 1 170 ? -2.530 0.834 3.897 1.00 96.31 170 ALA A C 1
ATOM 1361 O O . ALA A 1 170 ? -1.859 0.588 2.896 1.00 96.31 170 ALA A O 1
ATOM 1362 N N . SER A 1 171 ? -2.053 0.632 5.132 1.00 94.88 171 SER A N 1
ATOM 1363 C CA . SER A 1 171 ? -0.714 0.080 5.397 1.00 94.88 171 SER A CA 1
ATOM 1364 C C . SER A 1 171 ? -0.512 -1.313 4.789 1.00 94.88 171 SER A C 1
ATOM 1366 O O . SER A 1 171 ? 0.504 -1.549 4.135 1.00 94.88 171 SER A O 1
ATOM 1368 N N . LEU A 1 172 ? -1.477 -2.225 4.962 1.00 96.25 172 LEU A N 1
ATOM 1369 C CA . LEU A 1 172 ? -1.413 -3.581 4.410 1.00 96.25 172 LEU A CA 1
ATOM 1370 C C . LEU A 1 172 ? -1.411 -3.570 2.877 1.00 96.25 172 LEU A C 1
ATOM 1372 O O . LEU A 1 172 ? -0.610 -4.268 2.256 1.00 96.25 172 LEU A O 1
ATOM 1376 N N . THR A 1 173 ? -2.264 -2.740 2.274 1.00 94.94 173 THR A N 1
ATOM 1377 C CA . THR A 1 173 ? -2.333 -2.580 0.814 1.00 94.94 173 THR A CA 1
ATOM 1378 C C . THR A 1 173 ? -1.008 -2.059 0.269 1.00 94.94 173 THR A C 1
ATOM 1380 O O . THR A 1 173 ? 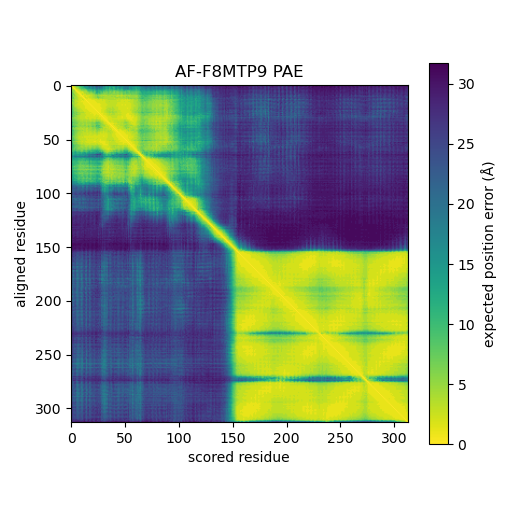-0.463 -2.637 -0.663 1.00 94.94 173 THR A O 1
ATOM 1383 N N . LEU A 1 174 ? -0.412 -1.046 0.907 1.00 92.56 174 LEU A N 1
ATOM 1384 C CA . LEU A 1 174 ? 0.908 -0.544 0.520 1.00 92.56 174 LEU A CA 1
ATOM 1385 C C . LEU A 1 174 ? 2.000 -1.613 0.625 1.00 92.56 174 LEU A C 1
ATOM 1387 O O . LEU A 1 174 ? 2.839 -1.708 -0.268 1.00 92.56 174 LEU A O 1
ATOM 1391 N N . ALA A 1 175 ? 2.006 -2.419 1.691 1.00 92.88 175 ALA A N 1
ATOM 1392 C CA . ALA A 1 175 ? 2.982 -3.496 1.858 1.00 92.88 175 ALA A CA 1
ATOM 1393 C C . ALA A 1 175 ? 2.850 -4.566 0.759 1.00 92.88 175 ALA A C 1
ATOM 1395 O O . ALA A 1 175 ? 3.863 -5.067 0.255 1.00 92.88 175 ALA A O 1
ATOM 1396 N N . TRP A 1 176 ? 1.611 -4.891 0.380 1.00 92.38 176 TRP A N 1
ATOM 1397 C CA . TRP A 1 176 ? 1.287 -5.836 -0.685 1.00 92.38 176 TRP A CA 1
ATOM 1398 C C . TRP A 1 176 ? 1.670 -5.296 -2.067 1.00 92.38 176 TRP A C 1
ATOM 1400 O O . TRP A 1 176 ? 2.402 -5.959 -2.803 1.00 92.38 176 TRP A O 1
ATOM 1410 N N . ASP A 1 177 ? 1.262 -4.069 -2.387 1.00 92.38 177 ASP A N 1
ATOM 1411 C CA . ASP A 1 177 ? 1.564 -3.409 -3.660 1.00 92.38 177 ASP A CA 1
ATOM 1412 C C . ASP A 1 177 ? 3.070 -3.232 -3.854 1.00 92.38 177 ASP A C 1
ATOM 1414 O O . ASP A 1 177 ? 3.598 -3.526 -4.927 1.00 92.38 177 ASP A O 1
ATOM 1418 N N . GLN A 1 178 ? 3.790 -2.841 -2.795 1.00 92.38 178 GLN A N 1
ATOM 1419 C CA . GLN A 1 178 ? 5.252 -2.811 -2.787 1.00 92.38 178 GLN A CA 1
ATOM 1420 C C . GLN A 1 178 ? 5.842 -4.163 -3.179 1.00 92.38 178 GLN A C 1
ATOM 1422 O O . GLN A 1 178 ? 6.759 -4.215 -3.992 1.00 92.38 178 GLN A O 1
ATOM 1427 N N . HIS A 1 179 ? 5.326 -5.260 -2.623 1.00 91.44 179 HIS A N 1
ATOM 1428 C CA . HIS A 1 179 ? 5.852 -6.585 -2.919 1.00 91.44 179 HIS A CA 1
ATOM 1429 C C . HIS A 1 179 ? 5.655 -6.957 -4.395 1.00 91.44 179 HIS A C 1
ATOM 1431 O O . HIS A 1 179 ? 6.600 -7.393 -5.053 1.00 91.44 179 HIS A O 1
ATOM 1437 N N . TRP A 1 180 ? 4.450 -6.755 -4.930 1.00 88.75 180 TRP A N 1
ATOM 1438 C CA . TRP A 1 180 ? 4.125 -7.128 -6.307 1.00 88.75 180 TRP A CA 1
ATOM 1439 C C . TRP A 1 180 ? 4.809 -6.252 -7.342 1.00 88.75 180 TRP A C 1
ATOM 1441 O O . TRP A 1 180 ? 5.433 -6.774 -8.264 1.00 88.75 180 TRP A O 1
ATOM 1451 N N . MET A 1 181 ? 4.730 -4.934 -7.171 1.00 91.88 181 MET A N 1
ATOM 1452 C CA . MET A 1 181 ? 5.337 -3.988 -8.098 1.00 91.88 181 MET A CA 1
ATOM 1453 C C . MET A 1 181 ? 6.857 -4.160 -8.130 1.00 91.88 181 MET A C 1
ATOM 1455 O O . MET A 1 181 ? 7.450 -4.238 -9.203 1.00 91.88 181 MET A O 1
ATOM 1459 N N . LEU A 1 182 ? 7.502 -4.261 -6.964 1.00 92.25 182 LEU A N 1
ATOM 1460 C CA . LEU A 1 182 ? 8.961 -4.308 -6.908 1.00 92.25 182 LEU A CA 1
ATOM 1461 C C . LEU A 1 182 ? 9.530 -5.658 -7.346 1.00 92.25 182 LEU A C 1
ATOM 1463 O O . LEU A 1 182 ? 10.651 -5.712 -7.847 1.00 92.25 182 LEU A O 1
ATOM 1467 N N . ARG A 1 183 ? 8.762 -6.747 -7.232 1.00 92.06 183 ARG A N 1
ATOM 1468 C CA . ARG A 1 183 ? 9.168 -8.058 -7.752 1.00 92.06 183 ARG A CA 1
ATOM 1469 C C . ARG A 1 183 ? 9.426 -8.033 -9.264 1.00 92.06 183 ARG A C 1
ATOM 1471 O O . ARG A 1 183 ? 10.259 -8.814 -9.720 1.00 92.06 183 ARG A O 1
ATOM 1478 N N . ILE A 1 184 ? 8.797 -7.136 -10.027 1.00 93.50 184 ILE A N 1
ATOM 1479 C CA . ILE A 1 184 ? 9.009 -7.008 -11.481 1.00 93.50 184 ILE A CA 1
ATOM 1480 C C . ILE A 1 184 ? 10.481 -6.702 -11.790 1.00 93.50 184 ILE A C 1
ATOM 1482 O O . ILE A 1 184 ? 11.061 -7.327 -12.670 1.00 93.50 184 ILE A O 1
ATOM 1486 N N . PHE A 1 185 ? 11.135 -5.855 -10.988 1.00 92.38 185 PHE A N 1
ATOM 1487 C CA . PHE A 1 185 ? 12.566 -5.545 -11.132 1.00 92.38 185 PHE A CA 1
ATOM 1488 C C . PHE A 1 185 ? 13.503 -6.723 -10.807 1.00 92.38 185 PHE A C 1
ATOM 1490 O O . PHE A 1 185 ? 14.717 -6.606 -10.939 1.00 92.38 185 PHE A O 1
ATOM 1497 N N . THR A 1 186 ? 12.973 -7.857 -10.336 1.00 94.38 186 THR A N 1
ATOM 1498 C CA . THR A 1 186 ? 13.771 -9.053 -10.018 1.00 94.38 186 THR A CA 1
ATOM 1499 C C . THR A 1 186 ? 13.670 -10.156 -11.066 1.00 94.38 186 THR A C 1
ATOM 1501 O O . THR A 1 186 ? 14.314 -11.198 -10.896 1.00 94.38 186 THR A O 1
ATOM 1504 N N . LEU A 1 187 ? 12.868 -9.938 -12.116 1.00 92.31 187 LEU A N 1
ATOM 1505 C CA . LEU A 1 187 ? 12.722 -10.869 -13.227 1.00 92.31 187 LEU A CA 1
ATOM 1506 C C . LEU A 1 187 ? 14.069 -11.036 -13.951 1.00 92.31 187 LEU A C 1
ATOM 1508 O O . LEU A 1 187 ? 14.704 -10.020 -14.246 1.00 92.31 187 LEU A O 1
ATOM 1512 N N . PRO A 1 188 ? 14.518 -12.275 -14.232 1.00 93.12 188 PRO A N 1
ATOM 1513 C CA . PRO A 1 188 ? 15.812 -12.525 -14.870 1.00 93.12 188 PRO A CA 1
ATOM 1514 C C . PRO A 1 188 ? 16.008 -11.743 -16.174 1.00 93.12 188 PRO A C 1
ATOM 1516 O O . PRO A 1 188 ? 17.082 -11.204 -16.422 1.00 93.12 188 PRO A O 1
ATOM 1519 N N . GLU A 1 189 ? 14.953 -11.627 -16.978 1.00 93.31 189 GLU A N 1
ATOM 1520 C CA . GLU A 1 189 ? 14.941 -10.902 -18.248 1.00 93.31 189 GLU A CA 1
ATOM 1521 C C . GLU A 1 189 ? 15.093 -9.378 -18.102 1.00 93.31 189 GLU A C 1
ATOM 1523 O O . GLU A 1 189 ? 15.490 -8.718 -19.056 1.00 93.31 189 GLU A O 1
ATOM 1528 N N . LEU A 1 190 ? 14.813 -8.822 -16.918 1.00 90.69 190 LEU A N 1
ATOM 1529 C CA . LEU A 1 190 ? 14.925 -7.391 -16.622 1.00 90.69 190 LEU A CA 1
ATOM 1530 C C . LEU A 1 190 ? 16.118 -7.067 -15.719 1.00 90.69 190 LEU A C 1
ATOM 1532 O O . LEU A 1 190 ? 16.305 -5.902 -15.380 1.00 90.69 190 LEU A O 1
ATOM 1536 N N . GLU A 1 191 ? 16.904 -8.051 -15.274 1.00 89.75 191 GLU A N 1
ATOM 1537 C CA . GLU A 1 191 ? 17.890 -7.856 -14.203 1.00 89.75 191 GLU A CA 1
ATOM 1538 C C . GLU A 1 191 ? 18.998 -6.867 -14.589 1.00 89.75 191 GLU A C 1
ATOM 1540 O O . GLU A 1 191 ? 19.367 -6.020 -13.774 1.00 89.75 191 GLU A O 1
ATOM 1545 N N . LEU A 1 192 ? 19.486 -6.920 -15.833 1.00 89.44 192 LEU A N 1
ATOM 1546 C CA . LEU A 1 192 ? 20.505 -5.991 -16.330 1.00 89.44 192 LEU A CA 1
ATOM 1547 C C . LEU A 1 192 ? 19.997 -4.540 -16.298 1.00 89.44 192 LEU A C 1
ATOM 1549 O O . LEU A 1 192 ? 20.612 -3.682 -15.665 1.00 89.44 192 LEU A O 1
ATOM 1553 N N . ASP A 1 193 ? 18.838 -4.288 -16.912 1.00 90.12 193 ASP A N 1
ATOM 1554 C CA . ASP A 1 193 ? 18.218 -2.959 -16.940 1.00 90.12 193 ASP A CA 1
ATOM 1555 C C . ASP A 1 193 ? 17.835 -2.495 -15.530 1.00 90.12 193 ASP A C 1
ATOM 1557 O O . ASP A 1 193 ? 18.041 -1.342 -15.149 1.00 90.12 193 ASP A O 1
ATOM 1561 N N . SER A 1 194 ? 17.311 -3.406 -14.711 1.00 92.00 194 SER A N 1
ATOM 1562 C CA . SER A 1 194 ? 16.898 -3.108 -13.344 1.00 92.00 194 SER A CA 1
ATOM 1563 C C . SER A 1 194 ? 18.084 -2.658 -12.507 1.00 92.00 194 SER A C 1
ATOM 1565 O O . SER A 1 194 ? 17.973 -1.636 -11.844 1.00 92.00 194 SER A O 1
ATOM 1567 N N . ASN A 1 195 ? 19.237 -3.330 -12.573 1.00 91.12 195 ASN A N 1
ATOM 1568 C CA . ASN A 1 195 ? 20.432 -2.899 -11.841 1.00 91.12 195 ASN A CA 1
ATOM 1569 C C . ASN A 1 195 ? 20.869 -1.469 -12.205 1.00 91.12 195 ASN A C 1
ATOM 1571 O O . ASN A 1 195 ? 21.295 -0.734 -11.317 1.00 91.12 195 ASN A O 1
ATOM 1575 N N . LEU A 1 196 ? 20.692 -1.052 -13.463 1.00 88.94 196 LEU A N 1
ATOM 1576 C CA . LEU A 1 196 ? 21.019 0.300 -13.924 1.00 88.94 196 LEU A CA 1
ATOM 1577 C C . LEU A 1 196 ? 20.043 1.367 -13.394 1.00 88.94 196 LEU A C 1
ATOM 1579 O O . LEU A 1 196 ? 20.450 2.479 -13.048 1.00 88.94 196 LEU A O 1
ATOM 1583 N N . TYR A 1 197 ? 18.743 1.061 -13.354 1.00 89.56 197 TYR A N 1
ATOM 1584 C CA . TYR A 1 197 ? 17.707 2.042 -13.004 1.00 89.56 197 TYR A CA 1
ATOM 1585 C C . TYR A 1 197 ? 17.325 2.055 -11.523 1.00 89.56 197 TYR A C 1
ATOM 1587 O O . TYR A 1 197 ? 16.853 3.088 -11.030 1.00 89.56 197 TYR A O 1
ATOM 1595 N N . LEU A 1 198 ? 17.518 0.940 -10.811 1.00 90.62 198 LEU A N 1
ATOM 1596 C CA . LEU A 1 198 ? 16.997 0.762 -9.461 1.00 90.62 198 LEU A CA 1
ATOM 1597 C C . LEU A 1 198 ? 17.465 1.852 -8.493 1.00 90.62 198 LEU A C 1
ATOM 1599 O O . LEU A 1 198 ? 16.582 2.398 -7.845 1.00 90.62 198 LEU A O 1
ATOM 1603 N N . PRO A 1 199 ? 18.751 2.259 -8.419 1.00 91.25 199 PRO A N 1
ATOM 1604 C CA . PRO A 1 199 ? 19.197 3.272 -7.454 1.00 91.25 199 PRO A CA 1
ATOM 1605 C C . PRO A 1 199 ? 18.414 4.589 -7.537 1.00 91.25 199 PRO A C 1
ATOM 1607 O O . PRO A 1 199 ? 17.854 5.073 -6.548 1.00 91.25 199 PRO A O 1
ATOM 1610 N N . LYS A 1 200 ? 18.282 5.135 -8.755 1.00 89.50 200 LYS A N 1
ATOM 1611 C CA . LYS A 1 200 ? 17.563 6.395 -9.006 1.00 89.50 200 LYS A CA 1
ATOM 1612 C C . LYS A 1 200 ? 16.071 6.256 -8.722 1.00 89.50 200 LYS A C 1
ATOM 1614 O O . LYS A 1 200 ? 15.469 7.151 -8.125 1.00 89.50 200 LYS A O 1
ATOM 1619 N N . TRP A 1 201 ? 15.476 5.143 -9.147 1.00 90.00 201 TRP A N 1
ATOM 1620 C CA . TRP A 1 201 ? 14.055 4.885 -8.942 1.00 90.00 201 TRP A CA 1
ATOM 1621 C C . TRP A 1 201 ? 13.734 4.669 -7.453 1.00 90.00 201 TRP A C 1
ATOM 1623 O O . TRP A 1 201 ? 12.809 5.295 -6.938 1.00 90.00 201 TRP A O 1
ATOM 1633 N N . PHE A 1 202 ? 14.532 3.870 -6.732 1.00 91.88 202 PHE A N 1
ATOM 1634 C CA . PHE A 1 202 ? 14.358 3.579 -5.301 1.00 91.88 202 PHE A CA 1
ATOM 1635 C C . PHE A 1 202 ? 14.461 4.847 -4.457 1.00 91.88 202 PHE A C 1
ATOM 1637 O O . PHE A 1 202 ? 13.650 5.046 -3.552 1.00 91.88 202 PHE A O 1
ATOM 1644 N N . HIS A 1 203 ? 15.406 5.734 -4.779 1.00 89.56 203 HIS A N 1
ATOM 1645 C CA . HIS A 1 203 ? 15.541 7.019 -4.101 1.00 89.56 203 HIS A CA 1
ATOM 1646 C C . HIS A 1 203 ? 14.252 7.854 -4.201 1.00 89.56 203 HIS A C 1
ATOM 1648 O O . HIS A 1 203 ? 13.738 8.334 -3.188 1.00 89.56 203 HIS A O 1
ATOM 1654 N N . ALA A 1 204 ? 13.684 7.995 -5.405 1.00 90.81 204 ALA A N 1
ATOM 1655 C CA . ALA A 1 204 ? 12.426 8.719 -5.602 1.00 90.81 204 ALA A CA 1
ATOM 1656 C C . ALA A 1 204 ? 11.241 8.017 -4.916 1.00 90.81 204 ALA A C 1
ATOM 1658 O O . ALA A 1 204 ? 10.430 8.669 -4.254 1.00 90.81 204 ALA A O 1
ATOM 1659 N N . PHE A 1 205 ? 11.175 6.690 -5.034 1.00 90.19 205 PHE A N 1
ATOM 1660 C CA . PHE A 1 205 ? 10.115 5.865 -4.467 1.00 90.19 205 PHE A CA 1
ATOM 1661 C C . PHE A 1 205 ? 10.038 5.979 -2.940 1.00 90.19 205 PHE A C 1
ATOM 1663 O O . PHE A 1 205 ? 8.977 6.296 -2.402 1.00 90.19 205 PHE A O 1
ATOM 1670 N N . PHE A 1 206 ? 11.153 5.792 -2.225 1.00 89.56 206 PHE A N 1
ATOM 1671 C CA . PHE A 1 206 ? 11.160 5.872 -0.760 1.00 89.56 206 PHE A CA 1
ATOM 1672 C C . PHE A 1 206 ? 11.002 7.298 -0.243 1.00 89.56 206 PHE A C 1
ATOM 1674 O O . PHE A 1 206 ? 10.328 7.495 0.767 1.00 89.56 206 PHE A O 1
ATOM 1681 N N . ARG A 1 207 ? 11.539 8.302 -0.949 1.00 91.00 207 ARG A N 1
ATOM 1682 C CA . ARG A 1 207 ? 11.330 9.711 -0.592 1.00 91.00 207 ARG A CA 1
ATOM 1683 C C . ARG A 1 207 ? 9.849 10.098 -0.629 1.00 91.00 207 ARG A C 1
ATOM 1685 O O . ARG A 1 207 ? 9.406 10.855 0.230 1.00 91.00 207 ARG A O 1
ATOM 1692 N N . ALA A 1 208 ? 9.092 9.583 -1.598 1.00 88.75 208 ALA A N 1
ATOM 1693 C CA . ALA A 1 208 ? 7.658 9.837 -1.708 1.00 88.75 208 ALA A CA 1
ATOM 1694 C C . ALA A 1 208 ? 6.812 8.924 -0.800 1.00 88.75 208 ALA A C 1
ATOM 1696 O O . ALA A 1 208 ? 5.826 9.377 -0.226 1.00 88.75 208 ALA A O 1
ATOM 1697 N N . GLY A 1 209 ? 7.185 7.648 -0.659 1.00 87.38 209 GLY A N 1
ATOM 1698 C CA . GLY A 1 209 ? 6.369 6.637 0.019 1.00 87.38 209 GLY A CA 1
ATOM 1699 C C . GLY A 1 209 ? 6.554 6.546 1.536 1.00 87.38 209 GLY A C 1
ATOM 1700 O O . GLY A 1 209 ? 5.598 6.225 2.246 1.00 87.38 209 GLY A O 1
ATOM 1701 N N . LEU A 1 210 ? 7.750 6.837 2.064 1.00 90.94 210 LEU A N 1
ATOM 1702 C CA . LEU A 1 210 ? 8.033 6.718 3.502 1.00 90.94 210 LEU A CA 1
ATOM 1703 C C . LEU A 1 210 ? 7.099 7.583 4.376 1.00 90.94 210 LEU A C 1
ATOM 1705 O O . LEU A 1 210 ? 6.584 7.052 5.365 1.00 90.94 210 LEU A O 1
ATOM 1709 N N . PRO A 1 211 ? 6.797 8.854 4.027 1.00 94.50 211 PRO A N 1
ATOM 1710 C CA . PRO A 1 211 ? 5.841 9.657 4.788 1.00 94.50 211 PRO A CA 1
ATOM 1711 C C . PRO A 1 211 ? 4.452 9.016 4.882 1.00 94.50 211 PRO A C 1
ATOM 1713 O O . PRO A 1 211 ? 3.839 9.047 5.947 1.00 94.50 211 PRO A O 1
ATOM 1716 N N . SER A 1 212 ? 3.965 8.393 3.803 1.00 91.19 212 SER A N 1
ATOM 1717 C CA . SER A 1 212 ? 2.659 7.726 3.791 1.00 91.19 212 SER A CA 1
ATOM 1718 C C . SER A 1 212 ? 2.619 6.538 4.750 1.00 91.19 212 SER A C 1
ATOM 1720 O O . SER A 1 212 ? 1.673 6.412 5.525 1.00 91.19 212 SER A O 1
ATOM 1722 N N . VAL A 1 213 ? 3.662 5.700 4.762 1.00 91.31 213 VAL A N 1
ATOM 1723 C CA . VAL A 1 213 ? 3.754 4.558 5.690 1.00 91.31 213 VAL A CA 1
ATOM 1724 C C . VAL A 1 213 ? 3.737 5.042 7.140 1.00 91.31 213 VAL A C 1
ATOM 1726 O O . VAL A 1 213 ? 2.939 4.558 7.942 1.00 91.31 213 VAL A O 1
ATOM 1729 N N . LEU A 1 214 ? 4.562 6.041 7.470 1.00 94.12 214 LEU A N 1
ATOM 1730 C CA . LEU A 1 214 ? 4.612 6.604 8.821 1.00 94.12 214 LEU A CA 1
ATOM 1731 C C . LEU A 1 214 ? 3.275 7.232 9.231 1.00 94.12 214 LEU A C 1
ATOM 1733 O O . LEU A 1 214 ? 2.850 7.058 10.374 1.00 94.12 214 LEU A O 1
ATOM 1737 N N . ALA A 1 215 ? 2.584 7.909 8.310 1.00 96.06 215 ALA A N 1
ATOM 1738 C CA . ALA A 1 215 ? 1.272 8.492 8.564 1.00 96.06 215 ALA A CA 1
ATOM 1739 C C . ALA A 1 215 ? 0.226 7.416 8.892 1.00 96.06 215 ALA A C 1
ATOM 1741 O O . ALA A 1 215 ? -0.444 7.515 9.920 1.00 96.06 215 ALA A O 1
ATOM 1742 N N . PHE A 1 216 ? 0.112 6.360 8.081 1.00 96.50 216 PHE A N 1
ATOM 1743 C CA . PHE A 1 216 ? -0.872 5.299 8.321 1.00 96.50 216 PHE A CA 1
ATOM 1744 C C . PHE A 1 216 ? -0.596 4.511 9.607 1.00 96.50 216 PHE A C 1
ATOM 1746 O O . PHE A 1 216 ? -1.531 4.234 10.365 1.00 96.50 216 PHE A O 1
ATOM 1753 N N . LEU A 1 217 ? 0.671 4.214 9.914 1.00 96.56 217 LEU A N 1
ATOM 1754 C CA . LEU A 1 217 ? 1.043 3.575 11.182 1.00 96.56 217 LEU A CA 1
ATOM 1755 C C . LEU A 1 217 ? 0.714 4.475 12.380 1.00 96.56 217 LEU A C 1
ATOM 1757 O O . LEU A 1 217 ? 0.128 4.009 13.358 1.00 96.56 217 LEU A O 1
ATOM 1761 N N . SER A 1 218 ? 1.013 5.774 12.277 1.00 97.31 218 SER A N 1
ATOM 1762 C CA . SER A 1 218 ? 0.720 6.755 13.329 1.00 97.31 218 SER A CA 1
ATOM 1763 C C . SER A 1 218 ? -0.780 6.897 13.572 1.00 97.31 218 SER A C 1
ATOM 1765 O O . SER A 1 218 ? -1.219 6.877 14.720 1.00 97.31 218 SER A O 1
ATOM 1767 N N . VAL A 1 219 ? -1.585 6.991 12.509 1.00 98.19 219 VAL A N 1
ATOM 1768 C CA . VAL A 1 219 ? -3.050 7.043 12.622 1.00 98.19 219 VAL A CA 1
ATOM 1769 C C . VAL A 1 219 ? -3.571 5.766 13.269 1.00 98.19 219 VAL A C 1
ATOM 1771 O O . VAL A 1 219 ? -4.341 5.862 14.223 1.00 98.19 219 VAL A O 1
ATOM 1774 N N . THR A 1 220 ? -3.111 4.589 12.831 1.00 98.19 220 THR A N 1
ATOM 1775 C CA . THR A 1 220 ? -3.534 3.297 13.398 1.00 98.19 220 THR A CA 1
ATOM 1776 C C . THR A 1 220 ? -3.237 3.232 14.894 1.00 98.19 220 THR A C 1
ATOM 1778 O O . THR A 1 220 ? -4.141 3.005 15.697 1.00 98.19 220 THR A O 1
ATOM 1781 N N . MET A 1 221 ? -1.986 3.491 15.282 1.00 97.06 221 MET A N 1
ATOM 1782 C CA . MET A 1 221 ? -1.535 3.413 16.671 1.00 97.06 221 MET A CA 1
ATOM 1783 C C . MET A 1 221 ? -2.246 4.437 17.563 1.00 97.06 221 MET A C 1
ATOM 1785 O O . MET A 1 221 ? -2.761 4.084 18.628 1.00 97.06 221 MET A O 1
ATOM 1789 N N . THR A 1 222 ? -2.315 5.699 17.132 1.00 96.88 222 THR A N 1
ATOM 1790 C CA . THR A 1 222 ? -2.913 6.775 17.929 1.00 96.88 222 THR A CA 1
ATOM 1791 C C . THR A 1 222 ? -4.416 6.574 18.080 1.00 96.88 222 THR A C 1
ATOM 1793 O O . THR A 1 222 ? -4.926 6.629 19.198 1.00 96.88 222 THR A O 1
ATOM 1796 N N . THR A 1 223 ? -5.144 6.284 16.999 1.00 97.50 223 THR A N 1
ATOM 1797 C CA . THR A 1 223 ? -6.606 6.120 17.074 1.00 97.50 223 THR A CA 1
ATOM 1798 C C . THR A 1 223 ? -7.006 4.843 17.809 1.00 97.50 223 THR A C 1
ATOM 1800 O O . THR A 1 223 ? -7.946 4.876 18.603 1.00 97.50 223 THR A O 1
ATOM 1803 N N . ALA A 1 224 ? -6.259 3.742 17.670 1.00 96.81 224 ALA A N 1
ATOM 1804 C CA . ALA A 1 224 ? -6.489 2.541 18.472 1.00 96.81 224 ALA A CA 1
ATOM 1805 C C . ALA A 1 224 ? -6.267 2.826 19.966 1.00 96.81 224 ALA A C 1
ATOM 1807 O O . ALA A 1 224 ? -7.100 2.470 20.796 1.00 96.81 224 ALA A O 1
ATOM 1808 N N . THR A 1 225 ? -5.207 3.562 20.315 1.00 95.75 225 THR A N 1
ATOM 1809 C CA . THR A 1 225 ? -4.930 3.966 21.704 1.00 95.75 225 THR A CA 1
ATOM 1810 C C . THR A 1 225 ? -6.008 4.899 22.265 1.00 95.75 225 THR A C 1
ATOM 1812 O O . THR A 1 225 ? -6.420 4.758 23.417 1.00 95.75 225 THR A O 1
ATOM 1815 N N . LEU A 1 226 ? -6.511 5.838 21.461 1.00 96.38 226 LEU A N 1
ATOM 1816 C CA . LEU A 1 226 ? -7.598 6.737 21.856 1.00 96.38 226 LEU A CA 1
ATOM 1817 C C . LEU A 1 226 ? -8.926 5.992 22.068 1.00 96.38 226 LEU A C 1
ATOM 1819 O O . LEU A 1 226 ? -9.661 6.327 22.999 1.00 96.38 226 LEU A O 1
ATOM 1823 N N . ASN A 1 227 ? -9.216 4.942 21.291 1.00 95.81 227 ASN A N 1
ATOM 1824 C CA . ASN A 1 227 ? -10.351 4.050 21.567 1.00 95.81 227 ASN A CA 1
ATOM 1825 C C . ASN A 1 227 ? -10.220 3.400 22.954 1.00 95.81 227 ASN A C 1
ATOM 1827 O O . ASN A 1 227 ? -11.165 3.427 23.740 1.00 95.81 227 ASN A O 1
ATOM 1831 N N . LEU A 1 228 ? -9.032 2.890 23.302 1.00 95.06 228 LEU A N 1
ATOM 1832 C CA . LEU A 1 228 ? -8.790 2.274 24.614 1.00 95.06 228 LEU A CA 1
ATOM 1833 C C . LEU A 1 228 ? -8.995 3.249 25.783 1.00 95.06 228 LEU A C 1
ATOM 1835 O O . LEU A 1 228 ? -9.377 2.814 26.867 1.00 95.06 228 LEU A O 1
ATOM 1839 N N . ARG A 1 229 ? -8.743 4.549 25.576 1.00 92.62 229 ARG A N 1
ATOM 1840 C CA . ARG A 1 229 ? -8.872 5.592 26.609 1.00 92.62 229 ARG A CA 1
ATOM 1841 C C . ARG A 1 229 ? -10.278 6.176 26.725 1.00 92.62 229 ARG A C 1
ATOM 1843 O O . ARG A 1 229 ? -10.688 6.496 27.834 1.00 92.62 229 ARG A O 1
ATOM 1850 N N . SER A 1 230 ? -10.995 6.322 25.613 1.00 88.19 230 SER A N 1
ATOM 1851 C CA . SER A 1 230 ? -12.304 6.992 25.580 1.00 88.19 230 SER A CA 1
ATOM 1852 C C . SER A 1 230 ? -13.411 6.173 26.249 1.00 88.19 230 SER A C 1
ATOM 1854 O O . SER A 1 230 ? -14.115 6.701 27.101 1.00 88.19 230 SER A O 1
ATOM 1856 N N . GLU A 1 231 ? -13.548 4.882 25.925 1.00 83.06 231 GLU A N 1
ATOM 1857 C CA . GLU A 1 231 ? -14.647 4.045 26.441 1.00 83.06 231 GLU A CA 1
ATOM 1858 C C . GLU A 1 231 ? -14.204 2.610 26.774 1.00 83.06 231 GLU A C 1
ATOM 1860 O O . GLU A 1 231 ? -14.809 1.619 26.354 1.00 83.06 231 GLU A O 1
ATOM 1865 N N . SER A 1 232 ? -13.142 2.475 27.576 1.00 88.38 232 SER A N 1
ATOM 1866 C CA . SER A 1 232 ? -12.556 1.172 27.940 1.00 88.38 232 SER A CA 1
ATOM 1867 C C . SER A 1 232 ? -13.573 0.143 28.460 1.00 88.38 232 SER A C 1
ATOM 1869 O O . SER A 1 232 ? -13.461 -1.044 28.149 1.00 88.38 232 SER A O 1
ATOM 1871 N N . LEU A 1 233 ? -14.586 0.578 29.218 1.00 91.50 233 LEU A N 1
ATOM 1872 C CA . LEU A 1 233 ? -15.617 -0.301 29.770 1.00 91.50 233 LEU A CA 1
ATOM 1873 C C . LEU A 1 233 ? -16.538 -0.867 28.680 1.00 91.50 233 LEU A C 1
ATOM 1875 O O . LEU A 1 233 ? -16.823 -2.065 28.700 1.00 91.50 233 LEU A O 1
ATOM 1879 N N . LEU A 1 234 ? -16.967 -0.040 27.719 1.00 91.50 234 LEU A N 1
ATOM 1880 C CA . LEU A 1 234 ? -17.776 -0.488 26.582 1.00 91.50 234 LEU A CA 1
ATOM 1881 C C . LEU A 1 234 ? -16.992 -1.504 25.753 1.00 91.50 234 LEU A C 1
ATOM 1883 O O . LEU A 1 234 ? -17.500 -2.584 25.461 1.00 91.50 234 LEU A O 1
ATOM 1887 N N . LEU A 1 235 ? -15.734 -1.192 25.433 1.00 94.00 235 LEU A N 1
ATOM 1888 C CA . LEU A 1 235 ? -14.879 -2.070 24.633 1.00 94.00 235 LEU A CA 1
ATOM 1889 C C . LEU A 1 235 ? -14.608 -3.409 25.329 1.00 94.00 235 LEU A C 1
ATOM 1891 O O . LEU A 1 235 ? -14.537 -4.445 24.669 1.00 94.00 235 LEU A O 1
ATOM 1895 N N . LYS A 1 236 ? -14.473 -3.418 26.661 1.00 95.25 236 LYS A N 1
ATOM 1896 C CA . LYS A 1 236 ? -14.352 -4.662 27.437 1.00 95.25 236 LYS A CA 1
ATOM 1897 C C . LYS A 1 236 ? -15.642 -5.478 27.387 1.00 95.25 236 LYS A C 1
ATOM 1899 O O . LYS A 1 236 ? -15.569 -6.672 27.121 1.00 95.25 236 LYS A O 1
ATOM 1904 N N . ARG A 1 237 ? -16.812 -4.846 27.561 1.00 94.50 237 ARG A N 1
ATOM 1905 C CA . ARG A 1 237 ? -18.123 -5.520 27.456 1.00 94.50 237 ARG A CA 1
ATOM 1906 C C . ARG A 1 237 ? -18.375 -6.097 26.063 1.00 94.50 237 ARG A C 1
ATOM 1908 O O . ARG A 1 237 ? -18.857 -7.214 25.950 1.00 94.50 237 ARG A O 1
ATOM 1915 N N . ARG A 1 238 ? -18.000 -5.362 25.014 1.00 94.81 238 ARG A N 1
ATOM 1916 C CA . ARG A 1 238 ? -18.080 -5.795 23.608 1.00 94.81 238 ARG A CA 1
ATOM 1917 C C . ARG A 1 238 ? -16.970 -6.780 23.216 1.00 94.81 238 ARG A C 1
ATOM 1919 O O . ARG A 1 238 ? -16.946 -7.276 22.094 1.00 94.81 238 ARG A O 1
ATOM 1926 N N . GLY A 1 239 ? -16.014 -7.051 24.107 1.00 95.69 239 GLY A N 1
ATOM 1927 C CA . GLY A 1 239 ? -14.878 -7.925 23.828 1.00 95.69 239 GLY A CA 1
ATOM 1928 C C . GLY A 1 239 ? -13.979 -7.428 22.689 1.00 95.69 239 GLY A C 1
ATOM 1929 O O . GLY A 1 239 ? -13.369 -8.262 22.021 1.00 95.69 239 GLY A O 1
ATOM 1930 N N . SER A 1 240 ? -13.919 -6.112 22.446 1.00 97.06 240 SER A N 1
ATOM 1931 C CA . SER A 1 240 ? -13.090 -5.447 21.425 1.00 97.06 240 SER A CA 1
ATOM 1932 C C . SER A 1 240 ? -11.835 -4.771 21.996 1.00 97.06 240 SER A C 1
ATOM 1934 O O . SER A 1 240 ? -10.916 -4.456 21.243 1.00 97.06 240 SER A O 1
ATOM 1936 N N . TYR A 1 241 ? -11.742 -4.603 23.323 1.00 97.19 241 TYR A N 1
ATOM 1937 C CA . TYR A 1 241 ? -10.620 -3.923 23.992 1.00 97.19 241 TYR A CA 1
ATOM 1938 C C . TYR A 1 241 ? -9.246 -4.508 23.622 1.00 97.19 241 TYR A C 1
ATOM 1940 O O . TYR A 1 241 ? -8.373 -3.798 23.129 1.00 97.19 241 TYR A O 1
ATOM 1948 N N . TYR A 1 242 ? -9.051 -5.816 23.817 1.00 97.56 242 TYR A N 1
ATOM 1949 C CA . TYR A 1 242 ? -7.759 -6.453 23.542 1.00 97.56 242 TYR A CA 1
ATOM 1950 C C . TYR A 1 242 ? -7.425 -6.506 22.047 1.00 97.56 242 TYR A C 1
ATOM 1952 O O . TYR A 1 242 ? -6.251 -6.542 21.696 1.00 97.56 242 TYR A O 1
ATOM 1960 N N . TRP A 1 243 ? -8.428 -6.433 21.170 1.00 98.12 243 TRP A N 1
ATOM 1961 C CA . TRP A 1 243 ? -8.219 -6.369 19.725 1.00 98.12 243 TRP A CA 1
ATOM 1962 C C . TRP A 1 243 ? -7.688 -5.003 19.283 1.00 98.12 243 TRP A C 1
ATOM 1964 O O . TRP A 1 243 ? -6.725 -4.953 18.523 1.00 98.12 243 TRP A O 1
ATOM 1974 N N . TYR A 1 244 ? -8.219 -3.897 19.820 1.00 98.12 244 TYR A N 1
ATOM 1975 C CA . TYR A 1 244 ? -7.614 -2.576 19.603 1.00 98.12 244 TYR A CA 1
ATOM 1976 C C . TYR A 1 244 ? -6.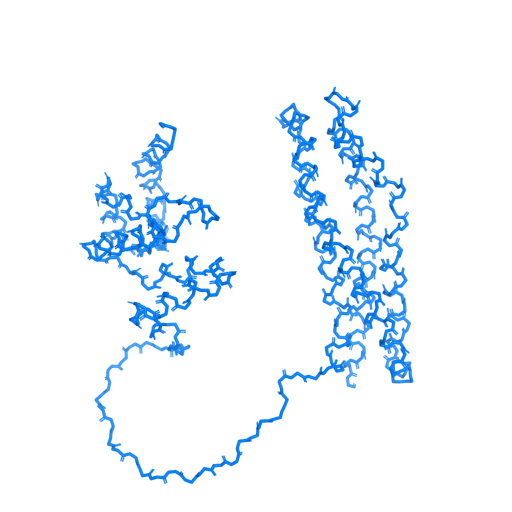190 -2.503 20.165 1.00 98.12 244 TYR A C 1
ATOM 1978 O O . TYR A 1 244 ? -5.303 -1.960 19.509 1.00 98.12 244 TYR A O 1
ATOM 1986 N N . ALA A 1 245 ? -5.951 -3.077 21.350 1.00 98.06 245 ALA A N 1
ATOM 1987 C CA . ALA A 1 245 ? -4.618 -3.112 21.950 1.00 98.06 245 ALA A CA 1
ATOM 1988 C C . ALA A 1 245 ? -3.620 -3.911 21.096 1.00 98.06 245 ALA A C 1
ATOM 1990 O O . ALA A 1 245 ? -2.537 -3.412 20.798 1.00 98.06 245 ALA A O 1
ATOM 1991 N N . ALA A 1 246 ? -3.999 -5.111 20.649 1.00 98.31 246 ALA A N 1
ATOM 1992 C CA . ALA A 1 246 ? -3.175 -5.929 19.763 1.00 98.31 246 ALA A CA 1
ATOM 1993 C C . ALA A 1 246 ? -2.903 -5.223 18.426 1.00 98.31 246 ALA A C 1
ATOM 1995 O O . ALA A 1 246 ? -1.761 -5.200 17.976 1.00 98.31 246 ALA A O 1
ATOM 1996 N N . GLY A 1 247 ? -3.915 -4.573 17.838 1.00 98.19 247 GLY A N 1
ATOM 1997 C CA . GLY A 1 247 ? -3.759 -3.784 16.614 1.00 98.19 247 GLY A CA 1
ATOM 1998 C C . GLY A 1 247 ? -2.743 -2.648 16.766 1.00 98.19 247 GLY A C 1
ATOM 1999 O O . GLY A 1 247 ? -1.866 -2.492 15.919 1.00 98.19 247 GLY A O 1
ATOM 2000 N N . ALA A 1 248 ? -2.794 -1.904 17.877 1.00 98.06 248 ALA A N 1
ATOM 2001 C CA . ALA A 1 248 ? -1.828 -0.844 18.171 1.00 98.06 248 ALA A CA 1
ATOM 2002 C C . ALA A 1 248 ? -0.399 -1.384 18.358 1.00 98.06 248 ALA A C 1
ATOM 2004 O O . ALA A 1 248 ? 0.548 -0.824 17.808 1.00 98.06 248 ALA A O 1
ATOM 2005 N N . VAL A 1 249 ? -0.243 -2.484 19.106 1.00 98.31 249 VAL A N 1
ATOM 2006 C CA . VAL A 1 249 ? 1.061 -3.123 19.348 1.00 98.31 249 VAL A CA 1
ATOM 2007 C C . VAL A 1 249 ? 1.663 -3.660 18.052 1.00 98.31 249 VAL A C 1
ATOM 2009 O O . VAL A 1 249 ? 2.846 -3.452 17.809 1.00 98.31 249 VAL A O 1
ATOM 2012 N N . LEU A 1 250 ? 0.870 -4.308 17.198 1.00 98.31 250 LEU A N 1
ATOM 2013 C CA . LEU A 1 250 ? 1.343 -4.842 15.918 1.00 98.31 250 LEU A CA 1
ATOM 2014 C C . LEU A 1 250 ? 1.684 -3.727 14.923 1.00 98.31 250 LEU A C 1
ATOM 2016 O O . LEU A 1 250 ? 2.705 -3.822 14.242 1.00 98.31 250 LEU A O 1
ATOM 2020 N N . ALA A 1 251 ? 0.907 -2.638 14.897 1.00 97.88 251 ALA A N 1
ATOM 2021 C CA . ALA A 1 251 ? 1.235 -1.453 14.105 1.00 97.88 251 ALA A CA 1
ATOM 2022 C C . ALA A 1 251 ? 2.563 -0.817 14.555 1.00 97.88 251 ALA A C 1
ATOM 2024 O O . ALA A 1 251 ? 3.393 -0.473 13.718 1.00 97.88 251 ALA A O 1
ATOM 2025 N N . ALA A 1 252 ? 2.814 -0.717 15.865 1.00 97.44 252 ALA A N 1
ATOM 2026 C CA . ALA A 1 252 ? 4.114 -0.285 16.382 1.00 97.44 252 ALA A CA 1
ATOM 2027 C C . ALA A 1 252 ? 5.227 -1.301 16.061 1.00 97.44 252 ALA A C 1
ATOM 2029 O O . ALA A 1 252 ? 6.338 -0.921 15.689 1.00 97.44 252 ALA A O 1
ATOM 2030 N N . GLY A 1 253 ? 4.912 -2.597 16.142 1.00 97.31 253 GLY A N 1
ATOM 2031 C CA . GLY A 1 253 ? 5.807 -3.711 15.834 1.00 97.31 253 GLY A CA 1
ATOM 2032 C C . GLY A 1 253 ? 6.351 -3.693 14.406 1.00 97.31 253 GLY A C 1
ATOM 2033 O O . GLY A 1 253 ? 7.460 -4.173 14.183 1.00 97.31 253 GLY A O 1
ATOM 2034 N N . HIS A 1 254 ? 5.650 -3.063 13.456 1.00 97.62 254 HIS A N 1
ATOM 2035 C CA . HIS A 1 254 ? 6.166 -2.799 12.109 1.00 97.62 254 HIS A CA 1
ATOM 2036 C C . HIS A 1 254 ? 7.561 -2.149 12.148 1.00 97.62 254 HIS A C 1
ATOM 2038 O O . HIS A 1 254 ? 8.448 -2.510 11.372 1.00 97.62 254 HIS A O 1
ATOM 2044 N N . LEU A 1 255 ? 7.785 -1.214 13.079 1.00 96.56 255 LEU A N 1
ATOM 2045 C CA . LEU A 1 255 ? 9.039 -0.465 13.191 1.00 96.56 255 LEU A CA 1
ATOM 2046 C C . LEU A 1 255 ? 10.218 -1.332 13.660 1.00 96.56 255 LEU A C 1
ATOM 2048 O O . LEU A 1 255 ? 11.370 -0.965 13.433 1.00 96.56 255 LEU A O 1
ATOM 2052 N N . LEU A 1 256 ? 9.964 -2.517 14.226 1.00 96.94 256 LEU A N 1
ATOM 2053 C CA . LEU A 1 256 ? 11.017 -3.475 14.585 1.00 96.94 256 LEU A CA 1
ATOM 2054 C C . LEU A 1 256 ? 11.753 -4.029 13.357 1.00 96.94 256 LEU A C 1
ATOM 2056 O O . LEU A 1 256 ? 12.858 -4.547 13.490 1.00 96.94 256 LEU A O 1
ATOM 2060 N N . PHE A 1 257 ? 11.179 -3.894 12.158 1.00 97.19 257 PHE A N 1
ATOM 2061 C CA . PHE A 1 257 ? 11.817 -4.309 10.909 1.00 97.19 257 PHE A CA 1
ATOM 2062 C C . PHE A 1 257 ? 12.774 -3.257 10.333 1.00 97.19 257 PHE A C 1
ATOM 2064 O O . PHE A 1 257 ? 13.519 -3.573 9.403 1.00 97.19 257 PHE A O 1
ATOM 2071 N N . VAL A 1 258 ? 12.812 -2.031 10.875 1.00 96.38 258 VAL A N 1
ATOM 2072 C CA . VAL A 1 258 ? 13.696 -0.954 10.387 1.00 96.38 258 VAL A CA 1
ATOM 2073 C C . VAL A 1 258 ? 15.168 -1.388 10.305 1.00 96.38 258 VAL A C 1
ATOM 2075 O O . VAL A 1 258 ? 15.758 -1.174 9.245 1.00 96.38 258 VAL A O 1
ATOM 2078 N N . PRO A 1 259 ? 15.764 -2.071 11.305 1.00 97.44 259 PRO A N 1
ATOM 2079 C CA . PRO A 1 259 ? 17.158 -2.522 11.220 1.00 97.44 259 PRO A CA 1
ATOM 2080 C C . PRO A 1 259 ? 17.428 -3.523 10.086 1.00 97.44 259 PRO A C 1
ATOM 2082 O O . PRO A 1 259 ? 18.538 -3.584 9.568 1.00 97.44 259 PRO A O 1
ATOM 2085 N N . ALA A 1 260 ? 16.421 -4.298 9.672 1.00 95.81 260 ALA A N 1
ATOM 2086 C CA . ALA A 1 260 ? 16.536 -5.239 8.558 1.00 95.81 260 ALA A CA 1
ATOM 2087 C C . ALA A 1 260 ? 16.261 -4.584 7.189 1.00 95.81 260 ALA A C 1
ATOM 2089 O O . ALA A 1 260 ? 16.704 -5.095 6.159 1.00 95.81 260 ALA A O 1
ATOM 2090 N N . VAL A 1 261 ? 15.529 -3.467 7.175 1.00 94.75 261 VAL A N 1
ATOM 2091 C CA . VAL A 1 261 ? 15.067 -2.767 5.969 1.00 94.75 261 VAL A CA 1
ATOM 2092 C C . VAL A 1 261 ? 16.002 -1.626 5.566 1.00 94.75 261 VAL A C 1
ATOM 2094 O O . VAL A 1 261 ? 16.388 -1.545 4.400 1.00 94.75 261 VAL A O 1
ATOM 2097 N N . ALA A 1 262 ? 16.376 -0.755 6.506 1.00 94.62 262 ALA A N 1
ATOM 2098 C CA . ALA A 1 262 ? 17.099 0.483 6.217 1.00 94.62 262 ALA A CA 1
ATOM 2099 C C . ALA A 1 262 ? 18.451 0.261 5.509 1.00 94.62 262 ALA A C 1
ATOM 2101 O O . ALA A 1 262 ? 18.657 0.902 4.478 1.00 94.62 262 ALA A O 1
ATOM 2102 N N . PRO A 1 263 ? 19.311 -0.694 5.929 1.00 94.88 263 PRO A N 1
ATOM 2103 C CA . PRO A 1 263 ? 20.587 -0.923 5.247 1.00 94.88 263 PRO A CA 1
ATOM 2104 C C . PRO A 1 263 ? 20.417 -1.372 3.791 1.00 94.88 263 PRO A C 1
ATOM 2106 O O . PRO A 1 263 ? 21.228 -1.051 2.933 1.00 94.88 263 PRO A O 1
ATOM 2109 N N . ARG A 1 264 ? 19.336 -2.101 3.485 1.00 94.38 264 ARG A N 1
ATOM 2110 C CA . ARG A 1 264 ? 19.042 -2.585 2.126 1.00 94.38 264 ARG A CA 1
ATOM 2111 C C . ARG A 1 264 ? 18.591 -1.451 1.216 1.00 94.38 264 ARG A C 1
ATOM 2113 O O . ARG A 1 264 ? 18.962 -1.420 0.050 1.00 94.38 264 ARG A O 1
ATOM 2120 N N . ILE A 1 265 ? 17.802 -0.521 1.756 1.00 93.25 265 ILE A N 1
ATOM 2121 C CA . ILE A 1 265 ? 17.405 0.691 1.034 1.00 93.25 265 ILE A CA 1
ATOM 2122 C C . ILE A 1 265 ? 18.644 1.541 0.747 1.00 93.25 265 ILE A C 1
ATOM 2124 O O . ILE A 1 265 ? 18.828 1.941 -0.397 1.00 93.25 265 ILE A O 1
ATOM 2128 N N . GLN A 1 266 ? 19.494 1.774 1.752 1.00 93.56 266 GLN A N 1
ATOM 2129 C CA . GLN A 1 266 ? 20.729 2.553 1.605 1.00 93.56 266 GLN A CA 1
ATOM 2130 C C . GLN A 1 266 ? 21.653 1.948 0.547 1.00 93.56 266 GLN A C 1
ATOM 2132 O O . GLN A 1 266 ? 21.990 2.638 -0.408 1.00 93.56 266 GLN A O 1
ATOM 2137 N N . ALA A 1 267 ? 21.930 0.643 0.620 1.00 93.00 267 ALA A N 1
ATOM 2138 C CA . ALA A 1 267 ? 22.789 -0.045 -0.345 1.00 93.00 267 ALA A CA 1
ATOM 2139 C C . ALA A 1 267 ? 22.307 0.081 -1.805 1.00 93.00 267 ALA A C 1
ATOM 2141 O O . ALA A 1 267 ? 23.123 0.138 -2.725 1.00 93.00 267 ALA A O 1
ATOM 2142 N N . ILE A 1 268 ? 20.986 0.126 -2.032 1.00 93.44 268 ILE A N 1
ATOM 2143 C CA . ILE A 1 268 ? 20.407 0.344 -3.368 1.00 93.44 268 ILE A CA 1
ATOM 2144 C C . ILE A 1 268 ? 20.488 1.822 -3.761 1.00 93.44 268 ILE A C 1
ATOM 2146 O O . ILE A 1 268 ? 20.867 2.129 -4.884 1.00 93.44 268 ILE A O 1
ATOM 2150 N N . VAL A 1 269 ? 20.102 2.736 -2.867 1.00 92.25 269 VAL A N 1
ATOM 2151 C CA . VAL A 1 269 ? 20.020 4.181 -3.144 1.00 92.25 269 VAL A CA 1
ATOM 2152 C C . VAL A 1 269 ? 21.395 4.796 -3.389 1.00 92.25 269 VAL A C 1
ATOM 2154 O O . VAL A 1 269 ? 21.543 5.619 -4.290 1.00 92.25 269 VAL A O 1
ATOM 2157 N N . GLU A 1 270 ? 22.385 4.395 -2.601 1.00 89.75 270 GLU A N 1
ATOM 2158 C CA . GLU A 1 270 ? 23.766 4.879 -2.684 1.00 89.75 270 GLU A CA 1
ATOM 2159 C C . GLU A 1 270 ? 24.574 4.141 -3.762 1.00 89.75 270 GLU A C 1
ATOM 2161 O O . GLU A 1 270 ? 25.725 4.487 -4.017 1.00 89.75 270 GLU A O 1
ATOM 2166 N N . ASP A 1 271 ? 23.959 3.150 -4.422 1.00 82.62 271 ASP A N 1
ATOM 2167 C CA . ASP A 1 271 ? 24.574 2.295 -5.440 1.00 82.62 271 ASP A CA 1
ATOM 2168 C C . ASP A 1 271 ? 25.905 1.668 -4.975 1.00 82.62 271 ASP A C 1
ATOM 2170 O O . ASP A 1 271 ? 26.838 1.446 -5.751 1.00 82.62 271 ASP A O 1
ATOM 2174 N N . GLU A 1 272 ? 26.000 1.339 -3.681 1.00 77.50 272 GLU A N 1
ATOM 2175 C CA . GLU A 1 272 ? 27.210 0.759 -3.076 1.00 77.50 272 GLU A CA 1
ATOM 2176 C C . GLU A 1 272 ? 27.612 -0.556 -3.753 1.00 77.50 272 GLU A C 1
ATOM 2178 O O . GLU A 1 272 ? 28.778 -0.957 -3.760 1.00 77.50 272 GLU A O 1
ATOM 2183 N N . THR A 1 273 ? 26.628 -1.247 -4.329 1.00 73.44 273 THR A N 1
ATOM 2184 C CA . THR A 1 273 ? 26.798 -2.589 -4.874 1.00 73.44 273 THR A CA 1
ATOM 2185 C C . THR A 1 273 ? 27.232 -2.629 -6.338 1.00 73.44 273 THR A C 1
ATOM 2187 O O . THR A 1 273 ? 27.494 -3.734 -6.819 1.00 73.44 273 THR A O 1
ATOM 2190 N N . LYS A 1 274 ? 27.331 -1.466 -7.011 1.00 68.12 274 LYS A N 1
ATOM 2191 C CA . LYS A 1 274 ? 27.798 -1.288 -8.399 1.00 68.12 274 LYS A CA 1
ATOM 2192 C C . LYS A 1 274 ? 27.322 -2.420 -9.314 1.00 68.12 274 LYS A C 1
ATOM 2194 O O . LYS A 1 274 ? 28.115 -3.279 -9.688 1.00 68.12 274 LYS A O 1
ATOM 2199 N N . GLU A 1 275 ? 26.023 -2.418 -9.628 1.00 70.31 275 GLU A N 1
ATOM 2200 C CA . GLU A 1 275 ? 25.323 -3.412 -10.474 1.00 70.31 275 GLU A CA 1
ATOM 2201 C C . GLU A 1 275 ? 24.796 -4.682 -9.767 1.00 70.31 275 GLU A C 1
ATOM 2203 O O . GLU A 1 275 ? 24.424 -5.649 -10.431 1.00 70.31 275 GLU A O 1
ATOM 2208 N N . LYS A 1 276 ? 24.692 -4.704 -8.428 1.00 81.94 276 LYS A N 1
ATOM 2209 C CA . LYS A 1 276 ? 24.041 -5.814 -7.685 1.00 81.94 276 LYS A CA 1
ATOM 2210 C C . LYS A 1 276 ? 22.808 -5.387 -6.879 1.00 81.94 276 LYS A C 1
ATOM 2212 O O . LYS A 1 276 ? 22.358 -6.117 -5.988 1.00 81.94 276 LYS A O 1
ATOM 2217 N N . SER A 1 277 ? 22.220 -4.247 -7.226 1.00 91.56 277 SER A N 1
ATOM 2218 C CA . SER A 1 277 ? 21.050 -3.650 -6.573 1.00 91.56 277 SER A CA 1
ATOM 2219 C C . SER A 1 277 ? 19.824 -4.572 -6.582 1.00 91.56 277 SER A C 1
ATOM 2221 O O . SER A 1 277 ? 19.070 -4.620 -5.609 1.00 91.56 277 SER A O 1
ATOM 2223 N N . VAL A 1 278 ? 19.656 -5.401 -7.617 1.00 94.19 278 VAL A N 1
ATOM 2224 C CA . VAL A 1 278 ? 18.590 -6.418 -7.679 1.00 94.19 278 VAL A CA 1
ATOM 2225 C C . VAL A 1 278 ? 18.761 -7.493 -6.593 1.00 94.19 278 VAL A C 1
ATOM 2227 O O . VAL A 1 278 ? 17.778 -7.982 -6.029 1.00 94.19 278 VAL A O 1
ATOM 2230 N N . GLY A 1 279 ? 19.997 -7.851 -6.234 1.00 94.06 279 GLY A N 1
ATOM 2231 C CA . GLY A 1 279 ? 20.272 -8.785 -5.139 1.00 94.06 279 GLY A CA 1
ATOM 2232 C C . GLY A 1 279 ? 19.821 -8.240 -3.782 1.00 94.06 279 GLY A C 1
ATOM 2233 O O . GLY A 1 279 ? 19.188 -8.957 -3.000 1.00 94.06 279 GLY A O 1
ATOM 2234 N N . GLU A 1 280 ? 20.085 -6.959 -3.527 1.00 95.38 280 GLU A N 1
ATOM 2235 C CA . GLU A 1 280 ? 19.594 -6.256 -2.337 1.00 95.38 280 GLU A CA 1
ATOM 2236 C C . GLU A 1 280 ? 18.071 -6.116 -2.344 1.00 95.38 280 GLU A C 1
ATOM 2238 O O . GLU A 1 280 ? 17.425 -6.354 -1.320 1.00 95.38 280 GLU A O 1
ATOM 2243 N N . LEU A 1 281 ? 17.475 -5.862 -3.511 1.00 95.56 281 LEU A N 1
ATOM 2244 C CA . LEU A 1 281 ? 16.026 -5.813 -3.665 1.00 95.56 281 LEU A CA 1
ATOM 2245 C C . LEU A 1 281 ? 15.358 -7.140 -3.300 1.00 95.56 281 LEU A C 1
ATOM 2247 O O . LEU A 1 281 ? 14.363 -7.150 -2.579 1.00 95.56 281 LEU A O 1
ATOM 2251 N N . ARG A 1 282 ? 15.912 -8.278 -3.737 1.00 96.81 282 ARG A N 1
ATOM 2252 C CA . ARG A 1 282 ? 15.398 -9.612 -3.369 1.00 96.81 282 ARG A CA 1
ATOM 2253 C C . ARG A 1 282 ? 15.416 -9.826 -1.852 1.00 96.81 282 ARG A C 1
ATOM 2255 O O . ARG A 1 282 ? 14.479 -10.401 -1.294 1.00 96.81 282 ARG A O 1
ATOM 2262 N N . ARG A 1 283 ? 16.464 -9.353 -1.168 1.00 96.38 283 ARG A N 1
ATOM 2263 C CA . ARG A 1 283 ? 16.570 -9.416 0.302 1.00 96.38 283 ARG A CA 1
ATOM 2264 C C . ARG A 1 283 ? 15.540 -8.505 0.961 1.00 96.38 283 ARG A C 1
ATOM 2266 O O . ARG A 1 283 ? 14.838 -8.952 1.865 1.00 96.38 283 ARG A O 1
ATOM 2273 N N . TRP A 1 284 ? 15.394 -7.278 0.466 1.00 96.75 284 TRP A N 1
ATOM 2274 C CA . TRP A 1 284 ? 14.381 -6.334 0.931 1.00 96.75 284 TRP A CA 1
ATOM 2275 C C . TRP A 1 284 ? 12.960 -6.892 0.762 1.00 96.75 284 TRP A C 1
ATOM 2277 O O . TRP A 1 284 ? 12.187 -6.887 1.715 1.00 96.75 284 TRP A O 1
ATOM 2287 N N . LEU A 1 285 ? 12.635 -7.469 -0.401 1.00 97.62 285 LEU A N 1
ATOM 2288 C CA . LEU A 1 285 ? 11.332 -8.076 -0.701 1.00 97.62 285 LEU A CA 1
ATOM 2289 C C . LEU A 1 285 ? 10.975 -9.208 0.262 1.00 97.62 285 LEU A C 1
ATOM 2291 O O . LEU A 1 285 ? 9.815 -9.331 0.658 1.00 97.62 285 LEU A O 1
ATOM 2295 N N . ARG A 1 286 ? 11.966 -10.014 0.667 1.00 97.88 286 ARG A N 1
ATOM 2296 C CA . ARG A 1 286 ? 11.784 -11.064 1.676 1.00 97.88 286 ARG A CA 1
ATOM 2297 C C . ARG A 1 286 ? 11.388 -10.466 3.024 1.00 97.88 286 ARG A C 1
ATOM 2299 O O . ARG A 1 286 ? 10.419 -10.919 3.625 1.00 97.88 286 ARG A O 1
ATOM 2306 N N . VAL A 1 287 ? 12.104 -9.436 3.475 1.00 97.62 287 VAL A N 1
ATOM 2307 C CA . VAL A 1 287 ? 11.801 -8.742 4.735 1.00 97.62 287 VAL A CA 1
ATOM 2308 C C . VAL A 1 287 ? 10.431 -8.058 4.662 1.00 97.62 287 VAL A C 1
ATOM 2310 O O . VAL A 1 287 ? 9.628 -8.214 5.577 1.00 97.62 287 VAL A O 1
ATOM 2313 N N . ASN A 1 288 ? 10.125 -7.378 3.553 1.00 96.88 288 ASN A N 1
ATOM 2314 C CA . ASN A 1 288 ? 8.832 -6.740 3.300 1.00 96.88 288 ASN A CA 1
ATOM 2315 C C . ASN A 1 288 ? 7.674 -7.746 3.334 1.00 96.88 288 ASN A C 1
ATOM 2317 O O . ASN A 1 288 ? 6.647 -7.466 3.939 1.00 96.88 288 ASN A O 1
ATOM 2321 N N . GLY A 1 289 ? 7.845 -8.922 2.721 1.00 97.00 289 GLY A N 1
ATOM 2322 C CA . GLY A 1 289 ? 6.843 -9.989 2.740 1.00 97.00 289 GLY A CA 1
ATOM 2323 C C . GLY A 1 289 ? 6.601 -10.543 4.145 1.00 97.00 289 GLY A C 1
ATOM 2324 O O . GLY A 1 289 ? 5.453 -10.665 4.562 1.00 97.00 289 GLY A O 1
ATOM 2325 N N . ILE A 1 290 ? 7.668 -10.816 4.907 1.00 97.69 290 ILE A N 1
ATOM 2326 C CA . ILE A 1 290 ? 7.553 -11.284 6.299 1.00 97.69 290 ILE A CA 1
ATOM 2327 C C . ILE A 1 290 ? 6.855 -10.231 7.165 1.00 97.69 290 ILE A C 1
ATOM 2329 O O . ILE A 1 290 ? 5.901 -10.559 7.866 1.00 97.69 290 ILE A O 1
ATOM 2333 N N . ARG A 1 291 ? 7.282 -8.966 7.095 1.00 97.56 291 ARG A N 1
ATOM 2334 C CA . ARG A 1 291 ? 6.646 -7.848 7.809 1.00 97.56 291 ARG A CA 1
ATOM 2335 C C . ARG A 1 291 ? 5.168 -7.707 7.427 1.00 97.56 291 ARG A C 1
ATOM 2337 O O . ARG A 1 291 ? 4.310 -7.646 8.303 1.00 97.56 291 ARG A O 1
ATOM 2344 N N . GLY A 1 292 ? 4.874 -7.752 6.127 1.00 97.00 292 GLY A N 1
ATOM 2345 C CA . GLY A 1 292 ? 3.521 -7.682 5.581 1.00 97.00 292 GLY A CA 1
ATOM 2346 C C . GLY A 1 292 ? 2.598 -8.767 6.140 1.00 97.00 292 GLY A C 1
ATOM 2347 O O . GLY A 1 292 ? 1.498 -8.476 6.599 1.00 97.00 292 GLY A O 1
ATOM 2348 N N . LEU A 1 293 ? 3.063 -10.018 6.158 1.00 96.94 293 LEU A N 1
ATOM 2349 C CA . LEU A 1 293 ? 2.281 -11.167 6.627 1.00 96.94 293 LEU A CA 1
ATOM 2350 C C . LEU A 1 293 ? 2.174 -11.269 8.154 1.00 96.94 293 LEU A C 1
ATOM 2352 O O . LEU A 1 293 ? 1.277 -11.946 8.650 1.00 96.94 293 LEU A O 1
ATOM 2356 N N . THR A 1 294 ? 3.074 -10.627 8.899 1.00 97.31 294 THR A N 1
ATOM 2357 C CA . THR A 1 294 ? 3.105 -10.702 10.366 1.00 97.31 294 THR A CA 1
ATOM 2358 C C . THR A 1 294 ? 2.487 -9.463 11.001 1.00 97.31 294 THR A C 1
ATOM 2360 O O . THR A 1 294 ? 1.393 -9.536 11.557 1.00 97.31 294 THR A O 1
ATOM 2363 N N . THR A 1 295 ? 3.152 -8.314 10.912 1.00 97.69 295 THR A N 1
ATOM 2364 C CA . THR A 1 295 ? 2.731 -7.093 11.604 1.00 97.69 295 THR A CA 1
ATOM 2365 C C . THR A 1 295 ? 1.612 -6.371 10.871 1.00 97.69 295 THR A C 1
ATOM 2367 O O . THR A 1 295 ? 0.635 -6.001 11.513 1.00 97.69 295 THR A O 1
ATOM 2370 N N . ASP A 1 296 ? 1.711 -6.197 9.548 1.00 97.69 296 ASP A N 1
ATOM 2371 C CA . ASP A 1 296 ? 0.717 -5.414 8.795 1.00 97.69 296 ASP A CA 1
ATOM 2372 C C . ASP A 1 296 ? -0.627 -6.161 8.711 1.00 97.69 296 ASP A C 1
ATOM 2374 O O . ASP A 1 296 ? -1.672 -5.619 9.079 1.00 97.69 296 ASP A O 1
ATOM 2378 N N . LEU A 1 297 ? -0.596 -7.440 8.316 1.00 98.25 297 LEU A N 1
ATOM 2379 C CA . LEU A 1 297 ? -1.782 -8.299 8.283 1.00 98.25 297 LEU A CA 1
ATOM 2380 C C . LEU A 1 297 ? -2.348 -8.534 9.687 1.00 98.25 297 LEU A C 1
ATOM 2382 O O . LEU A 1 297 ? -3.560 -8.457 9.879 1.00 98.25 297 LEU A O 1
ATOM 2386 N N . GLY A 1 298 ? -1.488 -8.785 10.678 1.00 98.38 298 GLY A N 1
ATOM 2387 C CA . GLY A 1 298 ? -1.914 -8.975 12.061 1.00 98.38 298 GLY A CA 1
ATOM 2388 C C . GLY A 1 298 ? -2.613 -7.738 12.627 1.00 98.38 298 GLY A C 1
ATOM 2389 O O . GLY A 1 298 ? -3.702 -7.854 13.189 1.00 98.38 298 GLY A O 1
ATOM 2390 N N . ALA A 1 299 ? -2.036 -6.546 12.431 1.00 98.50 299 ALA A N 1
ATOM 2391 C CA . ALA A 1 299 ? -2.652 -5.290 12.851 1.00 98.50 299 ALA A CA 1
ATOM 2392 C C . ALA A 1 299 ? -4.017 -5.091 12.181 1.00 98.50 299 ALA A C 1
ATOM 2394 O O . ALA A 1 299 ? -4.993 -4.782 12.865 1.00 98.50 299 ALA A O 1
ATOM 2395 N N . TRP A 1 300 ? -4.103 -5.337 10.871 1.00 98.62 300 TRP A N 1
ATOM 2396 C CA . TRP A 1 300 ? -5.350 -5.240 10.118 1.00 98.62 300 TRP A CA 1
ATOM 2397 C C . TRP A 1 300 ? -6.434 -6.184 10.648 1.00 98.62 300 TRP A C 1
ATOM 2399 O O . TRP A 1 300 ? -7.532 -5.725 10.969 1.00 98.62 300 TRP A O 1
ATOM 2409 N N . VAL A 1 301 ? -6.125 -7.477 10.824 1.00 98.69 301 VAL A N 1
ATOM 2410 C CA . VAL A 1 301 ? -7.072 -8.460 11.381 1.00 98.69 301 VAL A CA 1
ATOM 2411 C C . VAL A 1 301 ? -7.563 -8.000 12.750 1.00 98.69 301 VAL A C 1
ATOM 2413 O O . VAL A 1 301 ? -8.769 -7.969 12.998 1.00 98.69 301 VAL A O 1
ATOM 2416 N N . CYS A 1 302 ? -6.649 -7.591 13.633 1.00 98.62 302 CYS A N 1
ATOM 2417 C CA . CYS A 1 302 ? -7.015 -7.126 14.963 1.00 98.62 302 CYS A CA 1
ATOM 2418 C C . CYS A 1 302 ? -7.926 -5.892 14.916 1.00 98.62 302 CYS A C 1
ATOM 2420 O O . CYS A 1 302 ? -8.941 -5.858 15.611 1.00 98.62 302 CYS A O 1
ATOM 2422 N N . CYS A 1 303 ? -7.613 -4.902 14.080 1.00 98.31 303 CYS A N 1
ATOM 2423 C CA . CYS A 1 303 ? -8.421 -3.694 13.942 1.00 98.31 303 CYS A CA 1
ATOM 2424 C C . CYS A 1 303 ? -9.807 -3.975 13.341 1.00 98.31 303 CYS A C 1
ATOM 2426 O O . CYS A 1 303 ? -10.797 -3.440 13.839 1.00 98.31 303 CYS A O 1
ATOM 2428 N N . VAL A 1 304 ? -9.911 -4.841 12.328 1.00 98.38 304 VAL A N 1
ATOM 2429 C CA . VAL A 1 304 ? -11.201 -5.235 11.736 1.00 98.38 304 VAL A CA 1
ATOM 2430 C C . VAL A 1 304 ? -12.065 -5.975 12.755 1.00 98.38 304 VAL A C 1
ATOM 2432 O O . VAL A 1 304 ? -13.228 -5.620 12.944 1.00 98.38 304 VAL A O 1
ATOM 2435 N N . VAL A 1 305 ? -11.504 -6.954 13.473 1.00 98.25 305 VAL A N 1
ATOM 2436 C CA . VAL A 1 305 ? -12.238 -7.682 14.522 1.00 98.25 305 VAL A CA 1
ATOM 2437 C C . VAL A 1 305 ? -12.679 -6.735 15.639 1.00 98.25 305 VAL A C 1
ATOM 2439 O O . VAL A 1 305 ? -13.811 -6.837 16.118 1.00 98.25 305 VAL A O 1
ATOM 2442 N N . ALA A 1 306 ? -11.826 -5.783 16.032 1.00 97.31 306 ALA A N 1
ATOM 2443 C CA . ALA A 1 306 ? -12.170 -4.770 17.023 1.00 97.31 306 ALA A CA 1
ATOM 2444 C C . ALA A 1 306 ? -13.373 -3.926 16.581 1.00 97.31 306 ALA A C 1
ATOM 2446 O O . ALA A 1 306 ? -14.309 -3.744 17.363 1.00 97.31 306 ALA A O 1
ATOM 2447 N N . VAL A 1 307 ? -13.375 -3.455 15.331 1.00 96.38 307 VAL A N 1
ATOM 2448 C CA . VAL A 1 307 ? -14.476 -2.686 14.739 1.00 96.38 307 VAL A CA 1
ATOM 2449 C C . VAL A 1 307 ? -15.759 -3.507 14.722 1.00 96.38 307 VAL A C 1
ATOM 2451 O O . VAL A 1 307 ? -16.751 -3.083 15.314 1.00 96.38 307 VAL A O 1
ATOM 2454 N N . VAL A 1 308 ? -15.730 -4.705 14.130 1.00 96.94 308 VAL A N 1
ATOM 2455 C CA . VAL A 1 308 ? -16.910 -5.575 14.015 1.00 96.94 308 VAL A CA 1
ATOM 2456 C C . VAL A 1 308 ? -17.523 -5.826 15.389 1.00 96.94 308 VAL A C 1
ATOM 2458 O O . VAL A 1 308 ? -18.715 -5.600 15.577 1.00 96.94 308 VAL A O 1
ATOM 2461 N N . ARG A 1 309 ? -16.710 -6.197 16.386 1.00 95.50 309 ARG A N 1
ATOM 2462 C CA . ARG A 1 309 ? -17.185 -6.437 17.758 1.00 95.50 309 ARG A CA 1
ATOM 2463 C C . ARG A 1 309 ? -17.730 -5.192 18.446 1.00 95.50 309 ARG A C 1
ATOM 2465 O O . ARG A 1 309 ? -18.676 -5.287 19.218 1.00 95.50 309 ARG A O 1
ATOM 2472 N N . THR A 1 310 ? -17.154 -4.024 18.172 1.00 94.31 310 THR A N 1
ATOM 2473 C CA . THR A 1 310 ? -17.606 -2.761 18.773 1.00 94.31 310 THR A CA 1
ATOM 2474 C C . THR A 1 310 ? -19.004 -2.371 18.289 1.00 94.31 310 THR A C 1
ATOM 2476 O O . THR A 1 310 ? -19.789 -1.860 19.086 1.00 94.31 310 THR A O 1
ATOM 2479 N N . PHE A 1 311 ? -19.324 -2.644 17.019 1.00 92.88 311 PHE A N 1
ATOM 2480 C CA . PHE A 1 311 ? -20.624 -2.332 16.410 1.00 92.88 311 PHE A CA 1
ATOM 2481 C C . PHE A 1 311 ? -21.616 -3.503 16.398 1.00 92.88 311 PHE A C 1
ATOM 2483 O O . PHE A 1 311 ? -22.767 -3.314 16.012 1.00 92.88 311 PHE A O 1
ATOM 2490 N N . SER A 1 312 ? -21.199 -4.698 16.823 1.00 88.31 312 SER A N 1
ATOM 2491 C CA . SER A 1 312 ? -22.106 -5.836 17.014 1.00 88.31 312 SER A CA 1
ATOM 2492 C C . SER A 1 312 ? -23.154 -5.452 18.056 1.00 88.31 312 SER A C 1
ATOM 2494 O O . SER A 1 312 ? -22.761 -5.060 19.156 1.00 88.31 312 SER A O 1
ATOM 2496 N N . VAL A 1 313 ? -24.444 -5.525 17.708 1.00 66.75 313 VAL A N 1
ATOM 2497 C CA . VAL A 1 313 ? -25.579 -5.173 18.587 1.00 66.75 313 VAL A CA 1
ATOM 2498 C C . VAL A 1 313 ? -25.731 -6.184 19.709 1.00 66.75 313 VAL A C 1
ATOM 2500 O O . VAL A 1 313 ? -25.720 -7.396 19.415 1.00 66.75 313 VAL A O 1
#

Sequence (313 aa):
MRQTHWHLTFMTDQLPRMLDILGKYNIKITYFVESWSLAVHPTVVKNIIARGHEVAWHGYQHEPRVSLPLEEMRDKLVKSFEIAEVVGINTALGVARVATPFLHNPQLAFSLVHNFPVLLQSNLIKSEAHHKIYPNPPPTPPINKPTMASRAFFDPLTLLRLAPAISSTASLTLAWDQHWMLRIFTLPELELDSNLYLPKWFHAFFRAGLPSVLAFLSVTMTTATLNLRSESLLLKRRGSYYWYAAGAVLAAGHLLFVPAVAPRIQAIVEDETKEKSVGELRRWLRVNGIRGLTTDLGAWVCCVVAVVRTFSV